Protein AF-0000000084339935 (afdb_homodimer)

Secondary structure (DSSP, 8-state):
--EEEEE-EEEE--GGGGGGGGGGS-HHHHHHHHHHHHHHHTTSEEEEEEE-TT---SEEEEEE-SS-TTEEEEEEEEE-GGGTTSSHHHHHHHHHHHHHHHTT--EEEEEEETT-HHHHHHHHHTT-EEEEEEEEEEEEE-TTS-EEEEEEEEEEEEEE-PPP--/--EEEEE-EEEE--GGGGGGGGGGS-HHHHHHHHHHHHHHHTTSEEEEEEE-TT---SEEEEEE-SS-TTEEEEEEEEE-GGGTTSSHHHHHHHHHHHHHHHTT--EEEEEEETT-HHHHHHHHHTT-EEEEEEEEEEEEE-TTS-EEEEEEEEEEEEEE------

Radius of gyration: 23.61 Å; Cα contacts (8 Å, |Δi|>4): 648; chains: 2; bounding box: 37×69×64 Å

Organism: Pseudonocardia thermophila (NCBI:txid1848)

Solvent-accessible surface area (backbone atoms only — not comparable to full-atom values): 18136 Å² total; per-residue (Å²): 118,64,60,48,62,38,50,45,48,76,44,76,58,52,80,86,48,51,83,68,41,56,74,76,48,52,73,61,50,51,51,50,50,54,55,51,50,55,38,30,77,70,66,44,29,52,42,39,21,34,17,36,77,52,66,36,55,47,27,38,32,32,34,36,50,75,85,38,89,48,34,28,33,46,44,72,74,42,60,31,68,46,54,38,88,56,56,54,66,60,53,50,51,51,53,51,49,51,52,32,43,74,70,70,20,44,28,39,33,36,70,41,51,65,83,42,56,71,61,48,52,53,40,45,75,72,56,34,40,79,77,48,71,48,77,48,73,47,80,40,64,45,95,87,66,50,76,42,81,44,73,44,53,24,34,29,30,34,29,78,57,62,75,78,80,127,119,62,60,46,61,38,50,45,47,75,44,76,58,52,80,85,49,51,82,68,43,58,74,76,48,53,74,62,50,52,51,50,51,54,55,50,49,54,39,30,77,69,66,43,28,52,43,39,21,34,18,34,77,53,65,36,55,48,27,36,32,30,35,35,50,74,84,37,91,48,34,29,32,47,42,73,75,43,61,32,67,47,54,38,86,57,56,54,68,59,53,52,51,50,53,50,48,50,52,32,44,74,70,71,18,44,28,39,33,36,68,41,51,66,85,42,57,68,62,50,51,52,40,45,74,73,57,35,40,78,78,50,71,48,76,48,72,46,79,41,64,45,97,88,67,50,77,43,81,44,73,46,53,26,35,28,30,37,28,78,58,61,73,77,79,128

Foldseek 3Di:
DDDDDWDKDKDADDPVLLVLCCLLAHPQVSVVVVVVVVCVVVVQKGKIFIDTPVRRGQWIWMWGCPPDVQETEIDSTGGRPVCPPVCVSVVVVVVSLVVSVVSVHFKYKYKDFPPCPVVVVSCVVVAKDFDDKDKDKDWHADPVGDIDIDIGIITMIMHTSDPDDD/DDDDDWDKDKDADDPVLLVLCCLLAHPQVSVVVVVVVVCVVVVQKGKIFIDTPVRRGQWIWMWGCPPDVQETEIDSTGGRPVCPPVCVSVVVVVVSLVVSVVSVHFKYKYKDFPPCPVVVVSCVVVAKDFDDKDKDWDWHADPVGDIDIDIGIITMIMHTSDPDDD

Sequence (332 aa):
MPEIPIPFTIRPLTTDDLPSCTWSGTPTHLRYVRAELARADRGEIDYLALCPPSDLPVGLAYIDWTDDEDVGTIAQLTIHPALRGCGLGTFLVRAAEERIRARRRNRAELAVETTNRRARALYDRLGYRAYGETRAAWDTETPDGRVVRHEATMTLMRKSLRLPARMPEIPIPFTIRPLTTDDLPSCTWSGTPTHLRYVRAELARADRGEIDYLALCPPSDLPVGLAYIDWTDDEDVGTIAQLTIHPALRGCGLGTFLVRAAEERIRARRRNRAELAVETTNRRARALYDRLGYRAYGETRAAWDTETPDGRVVRHEATMTLMRKSLRLPAR

Nearest PDB structures (foldseek):
  5c82-assembly1_A-2  TM=8.391E-01  e=9.152E-08  Streptomyces noursei
  7ypu-assembly1_A  TM=7.203E-01  e=3.957E-08  Streptomyces lavendulae subsp. lavendulae
  7ypu-assembly2_C  TM=8.356E-01  e=1.311E-07  Streptomyces lavendulae subsp. lavendulae
  7ypu-assembly2_D  TM=8.356E-01  e=1.666E-07  Streptomyces lavendulae subsp. lavendulae
  7ypv-assembly1_B  TM=7.111E-01  e=2.533E-07  Streptomyces lavendulae subsp. lavendulae

pLDDT: mean 95.4, std 7.39, range [40.78, 98.81]

InterPro domains:
  IPR000182 GNAT domain [PF00583] (51-128)
  IPR000182 GNAT domain [PS51186] (8-162)
  IPR016181 Acyl-CoA N-acyltransferase [SSF55729] (8-136)
  IPR050680 YpeA/RimI acetyltransferase [PTHR43420] (16-140)

Structure (mmCIF, N/CA/C/O backbone):
data_AF-0000000084339935-model_v1
#
loop_
_entity.id
_entity.type
_entity.pdbx_description
1 polymer 'Acetyltransferase (GNAT) family protein'
#
loop_
_atom_site.group_PDB
_atom_site.id
_atom_site.type_symbol
_atom_site.label_atom_id
_atom_site.label_alt_id
_atom_site.label_comp_id
_atom_site.label_asym_id
_atom_site.label_entity_id
_atom_site.label_seq_id
_atom_site.pdbx_PDB_ins_code
_atom_site.Cartn_x
_atom_site.Cartn_y
_atom_site.Cartn_z
_atom_site.occupancy
_atom_site.B_iso_or_equiv
_atom_site.auth_seq_id
_atom_site.auth_comp_id
_atom_site.auth_asym_id
_atom_site.auth_atom_id
_atom_site.pdbx_PDB_model_num
ATOM 1 N N . MET A 1 1 ? -0.3 14.664 -12.906 1 69.94 1 MET A N 1
ATOM 2 C CA . MET A 1 1 ? -0.209 14.234 -11.516 1 69.94 1 MET A CA 1
ATOM 3 C C . MET A 1 1 ? 1.172 13.664 -11.211 1 69.94 1 MET A C 1
ATOM 5 O O . MET A 1 1 ? 1.774 13 -12.062 1 69.94 1 MET A O 1
ATOM 9 N N . PRO A 1 2 ? 1.765 14.102 -10.141 1 84.19 2 PRO A N 1
ATOM 10 C CA . PRO A 1 2 ? 3.125 13.617 -9.891 1 84.19 2 PRO A CA 1
ATOM 11 C C . PRO A 1 2 ? 3.193 12.102 -9.758 1 84.19 2 PRO A C 1
ATOM 13 O O . PRO A 1 2 ? 2.275 11.484 -9.211 1 84.19 2 PRO A O 1
ATOM 16 N N . GLU A 1 3 ? 4.02 11.453 -10.57 1 93.38 3 GLU A N 1
ATOM 17 C CA . GLU A 1 3 ? 4.281 10.016 -10.477 1 93.38 3 GLU A CA 1
ATOM 18 C C . GLU A 1 3 ? 5.516 9.734 -9.625 1 93.38 3 GLU A C 1
ATOM 20 O O . GLU A 1 3 ? 6.516 10.453 -9.727 1 93.38 3 GLU A O 1
ATOM 25 N N . ILE A 1 4 ? 5.352 8.828 -8.758 1 95.31 4 ILE A N 1
ATOM 26 C CA . ILE A 1 4 ? 6.48 8.391 -7.945 1 95.31 4 ILE A CA 1
ATOM 27 C C . ILE A 1 4 ? 6.918 6.992 -8.383 1 95.31 4 ILE A C 1
ATOM 29 O O . ILE A 1 4 ? 6.137 6.043 -8.328 1 95.31 4 ILE A O 1
ATOM 33 N N . PRO A 1 5 ? 8.078 6.91 -8.891 1 96.06 5 PRO A N 1
ATOM 34 C CA . PRO A 1 5 ? 8.586 5.582 -9.242 1 96.06 5 PRO A CA 1
ATOM 35 C C . PRO A 1 5 ? 8.898 4.723 -8.023 1 96.06 5 PRO A C 1
ATOM 37 O O . PRO A 1 5 ? 9.688 5.133 -7.164 1 96.06 5 PRO A O 1
ATOM 40 N N . ILE A 1 6 ? 8.328 3.623 -7.875 1 96.88 6 ILE A N 1
ATOM 41 C CA . ILE A 1 6 ? 8.578 2.705 -6.77 1 96.88 6 ILE A CA 1
ATOM 42 C C . ILE A 1 6 ? 9.25 1.437 -7.297 1 96.88 6 ILE A C 1
ATOM 44 O O . ILE A 1 6 ? 8.727 0.788 -8.211 1 96.88 6 ILE A O 1
ATOM 48 N N . PRO A 1 7 ? 10.391 1.16 -6.844 1 96.62 7 PRO A N 1
ATOM 49 C CA . PRO A 1 7 ? 10.992 -0.116 -7.234 1 96.62 7 PRO A CA 1
ATOM 50 C C . PRO A 1 7 ? 10.328 -1.314 -6.559 1 96.62 7 PRO A C 1
ATOM 52 O O . PRO A 1 7 ? 10.094 -1.291 -5.352 1 96.62 7 PRO A O 1
ATOM 55 N N . PHE A 1 8 ? 9.969 -2.277 -7.285 1 97.38 8 PHE A N 1
ATOM 56 C CA . PHE A 1 8 ? 9.391 -3.51 -6.758 1 97.38 8 PHE A CA 1
ATOM 57 C C . PHE A 1 8 ? 10.297 -4.699 -7.051 1 97.38 8 PHE A C 1
ATOM 59 O O . PHE A 1 8 ? 10.945 -4.746 -8.102 1 97.38 8 PHE A O 1
ATOM 66 N N . THR A 1 9 ? 10.305 -5.574 -6.117 1 97.25 9 THR A N 1
ATOM 67 C CA . THR A 1 9 ? 11.016 -6.836 -6.305 1 97.25 9 THR A CA 1
ATOM 68 C C . THR A 1 9 ? 10.078 -8.023 -6.113 1 97.25 9 THR A C 1
ATOM 70 O O . THR A 1 9 ? 8.992 -7.875 -5.551 1 97.25 9 THR A O 1
ATOM 73 N N . ILE A 1 10 ? 10.414 -9.133 -6.645 1 98 10 ILE A N 1
ATOM 74 C CA . ILE A 1 10 ? 9.711 -10.391 -6.438 1 98 10 ILE A CA 1
ATOM 75 C C . ILE A 1 10 ? 10.625 -11.383 -5.715 1 98 10 ILE A C 1
ATOM 77 O O . ILE A 1 10 ? 11.781 -11.57 -6.113 1 98 10 ILE A O 1
ATOM 81 N N . ARG A 1 11 ? 10.188 -11.93 -4.711 1 98 11 ARG A N 1
ATOM 82 C CA . ARG A 1 11 ? 10.906 -12.953 -3.961 1 98 11 ARG A CA 1
ATOM 83 C C . ARG A 1 11 ? 9.969 -14.062 -3.502 1 98 11 ARG A C 1
ATOM 85 O O . ARG A 1 11 ? 8.75 -13.945 -3.645 1 98 11 ARG A O 1
ATOM 92 N N . PRO A 1 12 ? 10.508 -15.164 -3.008 1 98.56 12 PRO A N 1
ATOM 93 C CA . PRO A 1 12 ? 9.609 -16.188 -2.467 1 98.56 12 PRO A CA 1
ATOM 94 C C . PRO A 1 12 ? 8.812 -15.703 -1.265 1 98.56 12 PRO A C 1
ATOM 96 O O . PRO A 1 12 ? 9.328 -14.961 -0.429 1 98.56 12 PRO A O 1
ATOM 99 N N . LEU A 1 13 ? 7.539 -16.078 -1.256 1 98.75 13 LEU A N 1
ATOM 100 C CA . LEU A 1 13 ? 6.73 -15.852 -0.063 1 98.75 13 LEU A CA 1
ATOM 101 C C . LEU A 1 13 ? 7.09 -16.859 1.029 1 98.75 13 LEU A C 1
ATOM 103 O O . LEU A 1 13 ? 7.293 -18.031 0.751 1 98.75 13 LEU A O 1
ATOM 107 N N . THR A 1 14 ? 7.219 -16.438 2.225 1 97.88 14 THR A N 1
ATOM 108 C CA . THR A 1 14 ? 7.496 -17.328 3.346 1 97.88 14 THR A CA 1
ATOM 109 C C . THR A 1 14 ? 6.395 -17.234 4.398 1 97.88 14 THR A C 1
ATOM 111 O O . THR A 1 14 ? 5.582 -16.312 4.367 1 97.88 14 THR A O 1
ATOM 114 N N . THR A 1 15 ? 6.426 -18.172 5.289 1 97.62 15 THR A N 1
ATOM 115 C CA . THR A 1 15 ? 5.445 -18.172 6.371 1 97.62 15 THR A CA 1
ATOM 116 C C . THR A 1 15 ? 5.59 -16.922 7.238 1 97.62 15 THR A C 1
ATOM 118 O O . THR A 1 15 ? 4.602 -16.406 7.75 1 97.62 15 THR A O 1
ATOM 121 N N . ASP A 1 16 ? 6.762 -16.375 7.305 1 97.62 16 ASP A N 1
ATOM 122 C CA . ASP A 1 16 ? 7.02 -15.203 8.133 1 97.62 16 ASP A CA 1
ATOM 123 C C . ASP A 1 16 ? 6.355 -13.961 7.539 1 97.62 16 ASP A C 1
ATOM 125 O O . ASP A 1 16 ? 6.215 -12.938 8.227 1 97.62 16 ASP A O 1
ATOM 129 N N . ASP A 1 17 ? 5.902 -14.008 6.305 1 98.38 17 ASP A N 1
ATOM 130 C CA . ASP A 1 17 ? 5.266 -12.875 5.637 1 98.38 17 ASP A CA 1
ATOM 131 C C . ASP A 1 17 ? 3.787 -12.781 6.008 1 98.38 17 ASP A C 1
ATOM 133 O O . ASP A 1 17 ? 3.168 -11.727 5.844 1 98.38 17 ASP A O 1
ATOM 137 N N . LEU A 1 18 ? 3.219 -13.844 6.477 1 97.88 18 LEU A N 1
ATOM 138 C CA . LEU A 1 18 ? 1.771 -14.008 6.516 1 97.88 18 LEU A CA 1
ATOM 139 C C . LEU A 1 18 ? 1.131 -12.984 7.445 1 97.88 18 LEU A C 1
ATOM 141 O O . LEU A 1 18 ? 0.062 -12.453 7.148 1 97.88 18 LEU A O 1
ATOM 145 N N . PRO A 1 19 ? 1.81 -12.609 8.57 1 96.12 19 PRO A N 1
ATOM 146 C CA . PRO A 1 19 ? 1.204 -11.586 9.43 1 96.12 19 PRO A CA 1
ATOM 147 C C . PRO A 1 19 ? 0.997 -10.258 8.719 1 96.12 19 PRO A C 1
ATOM 149 O O . PRO A 1 19 ? 0.073 -9.508 9.047 1 96.12 19 PRO A O 1
ATOM 152 N N . SER A 1 20 ? 1.776 -9.953 7.707 1 97.06 20 SER A N 1
ATOM 153 C CA . SER A 1 20 ? 1.682 -8.688 6.992 1 97.06 20 SER A CA 1
ATOM 154 C C . SER A 1 20 ? 0.804 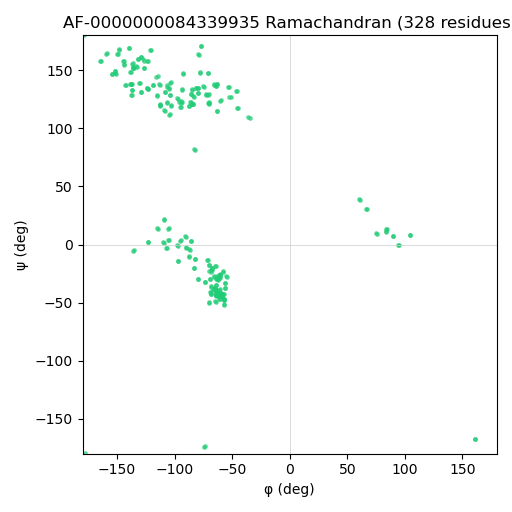-8.812 5.754 1 97.06 20 SER A C 1
ATOM 156 O O . SER A 1 20 ? 0.615 -7.84 5.02 1 97.06 20 SER A O 1
ATOM 158 N N . CYS A 1 21 ? 0.208 -9.977 5.531 1 98 21 CYS A N 1
ATOM 159 C CA . CYS A 1 21 ? -0.546 -10.219 4.309 1 98 21 CYS A CA 1
ATOM 160 C C . CYS A 1 21 ? -2.041 -10.281 4.594 1 98 21 CYS A C 1
ATOM 162 O O . CYS A 1 21 ? -2.803 -10.844 3.805 1 98 21 CYS A O 1
ATOM 164 N N . THR A 1 22 ? -2.428 -9.695 5.711 1 95.5 22 THR A N 1
ATOM 165 C CA . THR A 1 22 ? -3.832 -9.766 6.098 1 95.5 22 THR A CA 1
ATOM 166 C C . THR A 1 22 ? -4.707 -9.031 5.082 1 95.5 22 THR A C 1
ATOM 168 O O . THR A 1 22 ? -5.914 -9.266 5.012 1 95.5 22 THR A O 1
ATOM 171 N N . TRP A 1 23 ? -4.133 -8.172 4.277 1 96.06 23 TRP A N 1
ATOM 172 C CA . TRP A 1 23 ? -4.852 -7.453 3.229 1 96.06 23 TRP A CA 1
ATOM 173 C C . TRP A 1 23 ? -5.316 -8.406 2.133 1 96.06 23 TRP A C 1
ATOM 175 O O . TRP A 1 23 ? -6.203 -8.078 1.346 1 96.06 23 TRP A O 1
ATOM 185 N N . SER A 1 24 ? -4.777 -9.562 1.977 1 96.56 24 SER A N 1
ATOM 186 C CA . SER A 1 24 ? -4.965 -10.453 0.838 1 96.56 24 SER A CA 1
ATOM 187 C C . SER A 1 24 ? -6.25 -11.266 0.976 1 96.56 24 SER A C 1
ATOM 189 O O . SER A 1 24 ? -6.703 -11.891 0.014 1 96.56 24 SER A O 1
ATOM 191 N N . GLY A 1 25 ? -6.844 -11.242 2.191 1 93.38 25 GLY A N 1
ATOM 192 C CA . GLY A 1 25 ? -8.086 -11.969 2.387 1 93.38 25 GLY A CA 1
ATOM 193 C C . GLY A 1 25 ? -8.398 -12.234 3.848 1 93.38 25 GLY A C 1
ATOM 194 O O . GLY A 1 25 ? -7.836 -11.586 4.734 1 93.38 25 GLY A O 1
ATOM 195 N N . THR A 1 26 ? -9.359 -13.109 4.137 1 92.31 26 THR A N 1
ATOM 196 C CA . THR A 1 26 ? -9.805 -13.484 5.477 1 92.31 26 THR A CA 1
ATOM 197 C C . THR A 1 26 ? -8.812 -14.445 6.129 1 92.31 26 THR A C 1
ATOM 199 O O . THR A 1 26 ? -7.887 -14.93 5.473 1 92.31 26 THR A O 1
ATOM 202 N N . PRO A 1 27 ? -9.031 -14.68 7.395 1 91.81 27 PRO A N 1
ATOM 203 C CA . PRO A 1 27 ? -8.211 -15.703 8.047 1 91.81 27 PRO A CA 1
ATOM 204 C C . PRO A 1 27 ? -8.281 -17.062 7.355 1 91.81 27 PRO A C 1
ATOM 206 O O . PRO A 1 27 ? -7.277 -17.766 7.277 1 91.81 27 PRO A O 1
ATOM 209 N N . THR A 1 28 ? -9.406 -17.391 6.793 1 92.69 28 THR A N 1
ATOM 210 C CA . THR A 1 28 ? -9.555 -18.641 6.043 1 92.69 28 THR A CA 1
ATOM 211 C C . THR A 1 28 ? -8.656 -18.625 4.812 1 92.69 28 THR A C 1
ATOM 213 O O . THR A 1 28 ? -7.988 -19.625 4.523 1 92.69 28 THR A O 1
ATOM 216 N N . HIS A 1 29 ? -8.625 -17.531 4.133 1 93.12 29 HIS A N 1
ATOM 217 C CA . HIS A 1 29 ? -7.742 -17.406 2.979 1 93.12 29 HIS A CA 1
ATOM 218 C C . HIS A 1 29 ? -6.281 -17.562 3.375 1 93.12 29 HIS A C 1
ATOM 220 O O . HIS A 1 29 ? -5.535 -18.297 2.715 1 93.12 29 HIS A O 1
ATOM 226 N N . LEU A 1 30 ? -5.895 -16.984 4.449 1 95.19 30 LEU A N 1
ATOM 227 C CA . LEU A 1 30 ? -4.504 -17.047 4.883 1 95.19 30 LEU A CA 1
ATOM 228 C C . LEU A 1 30 ? -4.129 -18.453 5.324 1 95.19 30 LEU A C 1
ATOM 230 O O . LEU A 1 30 ? -2.982 -18.875 5.168 1 95.19 30 LEU A O 1
ATOM 234 N N . ARG A 1 31 ? -5.129 -19.188 5.84 1 94.06 31 ARG A N 1
ATOM 235 C CA . ARG A 1 31 ? -4.891 -20.594 6.133 1 94.06 31 ARG A CA 1
ATOM 236 C C . ARG A 1 31 ? -4.602 -21.391 4.859 1 94.06 31 ARG A C 1
ATOM 238 O O . ARG A 1 31 ? -3.738 -22.266 4.848 1 94.06 31 ARG A O 1
ATOM 245 N N . TYR A 1 32 ? -5.312 -21.047 3.848 1 94.06 32 TYR A N 1
ATOM 246 C CA . TYR A 1 32 ? -5.07 -21.672 2.553 1 94.06 32 TYR A CA 1
ATOM 247 C C . TYR A 1 32 ? -3.676 -21.328 2.035 1 94.06 32 TYR A C 1
ATOM 249 O O . TYR A 1 32 ? -2.945 -22.219 1.574 1 94.06 32 TYR A O 1
ATOM 257 N N . VAL A 1 33 ? -3.311 -20.078 2.172 1 97.19 33 VAL A N 1
ATOM 258 C CA . VAL A 1 33 ? -1.986 -19.641 1.746 1 97.19 33 VAL A CA 1
ATOM 259 C C . VAL A 1 33 ? -0.913 -20.406 2.508 1 97.19 33 VAL A C 1
ATOM 261 O O . VAL A 1 33 ? 0.047 -20.906 1.909 1 97.19 33 VAL A O 1
ATOM 264 N N . ARG A 1 34 ? -1.114 -20.594 3.77 1 96.88 34 ARG A N 1
ATOM 265 C CA . ARG A 1 34 ? -0.165 -21.344 4.594 1 96.88 34 ARG A CA 1
ATOM 266 C C . ARG A 1 34 ? -0.039 -22.781 4.117 1 96.88 34 ARG A C 1
ATOM 268 O O . ARG A 1 34 ? 1.064 -23.328 4.062 1 96.88 34 ARG A O 1
ATOM 275 N N . ALA A 1 35 ? -1.135 -23.359 3.797 1 95.88 35 ALA A N 1
ATOM 276 C CA . ALA A 1 35 ? -1.124 -24.734 3.287 1 95.88 35 ALA A CA 1
ATOM 277 C C . ALA A 1 35 ? -0.355 -24.828 1.973 1 95.88 35 ALA A C 1
ATOM 279 O O . ALA A 1 35 ? 0.408 -25.766 1.756 1 95.88 35 ALA A O 1
ATOM 280 N N . GLU A 1 36 ? -0.615 -23.844 1.122 1 96.88 36 GLU A N 1
ATOM 281 C CA . GLU A 1 36 ? 0.079 -23.828 -0.161 1 96.88 36 GLU A CA 1
ATOM 282 C C . GLU A 1 36 ? 1.582 -23.641 0.027 1 96.88 36 GLU A C 1
ATOM 284 O O . GLU A 1 36 ? 2.379 -24.172 -0.753 1 96.88 36 GLU A O 1
ATOM 289 N N . LEU A 1 37 ? 2.016 -22.953 1.074 1 98.12 37 LEU A N 1
ATOM 290 C CA . LEU A 1 37 ? 3.436 -22.75 1.334 1 98.12 37 LEU A CA 1
ATOM 291 C C . LEU A 1 37 ? 4.125 -24.078 1.651 1 98.12 37 LEU A C 1
ATOM 293 O O . LEU A 1 37 ? 5.312 -24.234 1.366 1 98.12 37 LEU A O 1
ATOM 297 N N . ALA A 1 38 ? 3.389 -25.047 2.201 1 97.56 38 ALA A N 1
ATOM 298 C CA . ALA A 1 38 ? 3.932 -26.391 2.381 1 97.56 38 ALA A CA 1
ATOM 299 C C . ALA A 1 38 ? 4.23 -27.047 1.034 1 97.56 38 ALA A C 1
ATOM 301 O O . ALA A 1 38 ? 5.223 -27.766 0.894 1 97.56 38 ALA A O 1
ATOM 302 N N . ARG A 1 39 ? 3.375 -26.812 0.079 1 97.56 39 ARG A N 1
ATOM 303 C CA . ARG A 1 39 ? 3.613 -27.297 -1.276 1 97.56 39 ARG A CA 1
ATOM 304 C C . ARG A 1 39 ? 4.836 -26.625 -1.892 1 97.56 39 ARG A C 1
ATOM 306 O O . ARG A 1 39 ? 5.586 -27.266 -2.639 1 97.56 39 ARG A O 1
ATOM 313 N N . ALA A 1 40 ? 5.016 -25.359 -1.603 1 97.94 40 ALA A N 1
ATOM 314 C CA . ALA A 1 40 ? 6.199 -24.641 -2.068 1 97.94 40 ALA A CA 1
ATOM 315 C C . ALA A 1 40 ? 7.473 -25.266 -1.517 1 97.94 40 ALA A C 1
ATOM 317 O O . ALA A 1 40 ? 8.453 -25.438 -2.244 1 97.94 40 ALA A O 1
ATOM 318 N N . ASP A 1 41 ? 7.438 -25.641 -0.261 1 96.69 41 ASP A N 1
ATOM 319 C CA . ASP A 1 41 ? 8.578 -26.266 0.4 1 96.69 41 ASP A CA 1
ATOM 320 C C . ASP A 1 41 ? 8.961 -27.578 -0.288 1 96.69 41 ASP A C 1
ATOM 322 O O . ASP A 1 41 ? 10.133 -27.953 -0.31 1 96.69 41 ASP A O 1
ATOM 326 N N . ARG A 1 42 ? 7.949 -28.188 -0.884 1 97.12 42 ARG A N 1
ATOM 327 C CA . ARG A 1 42 ? 8.172 -29.453 -1.551 1 97.12 42 ARG A CA 1
ATOM 328 C C . ARG A 1 42 ? 8.547 -29.266 -3.014 1 97.12 42 ARG A C 1
ATOM 330 O O . ARG A 1 42 ? 8.703 -30.234 -3.762 1 97.12 42 ARG A O 1
ATOM 337 N N . GLY A 1 43 ? 8.578 -28.062 -3.486 1 96.44 43 GLY A N 1
ATOM 338 C CA . GLY A 1 43 ? 8.969 -27.766 -4.855 1 96.44 43 GLY A CA 1
ATOM 339 C C . GLY A 1 43 ? 7.84 -27.922 -5.852 1 96.44 43 GLY A C 1
ATOM 340 O O . GLY A 1 43 ? 8.062 -27.891 -7.062 1 96.44 43 GLY A O 1
ATOM 341 N N . GLU A 1 44 ? 6.621 -28.078 -5.309 1 97.94 44 GLU A N 1
ATOM 342 C CA . GLU A 1 44 ? 5.453 -28.281 -6.16 1 97.94 44 GLU A CA 1
ATOM 343 C C . GLU A 1 44 ? 4.953 -26.969 -6.754 1 97.94 44 GLU A C 1
ATOM 345 O O . GLU A 1 44 ? 4.363 -26.969 -7.836 1 97.94 44 GLU A O 1
ATOM 350 N N . ILE A 1 45 ? 5.195 -25.906 -5.992 1 98.44 45 ILE A N 1
ATOM 351 C CA . ILE A 1 45 ? 4.797 -24.594 -6.457 1 98.44 45 ILE A CA 1
ATOM 352 C C . ILE A 1 45 ? 5.914 -23.578 -6.184 1 98.44 45 ILE A C 1
ATOM 354 O O . ILE A 1 45 ? 6.812 -23.859 -5.383 1 98.44 45 ILE A O 1
ATOM 358 N N . ASP A 1 46 ? 5.949 -22.516 -6.938 1 98.44 46 ASP A N 1
ATOM 359 C CA . ASP A 1 46 ? 6.664 -21.281 -6.59 1 98.44 46 ASP A CA 1
ATOM 360 C C . ASP A 1 46 ? 5.699 -20.188 -6.129 1 98.44 46 ASP A C 1
ATOM 362 O O . ASP A 1 46 ? 4.875 -19.719 -6.91 1 98.44 46 ASP A O 1
ATOM 366 N N . TYR A 1 47 ? 5.773 -19.828 -4.852 1 98.75 47 TYR A N 1
ATOM 367 C CA . TYR A 1 47 ? 4.926 -18.766 -4.344 1 98.75 47 TYR A CA 1
ATOM 368 C C . TYR A 1 47 ? 5.668 -17.438 -4.348 1 98.75 47 TYR A C 1
ATOM 370 O O . TYR A 1 47 ? 6.719 -17.297 -3.719 1 98.75 47 TYR A O 1
ATOM 378 N N . LEU A 1 48 ? 5.125 -16.438 -5.035 1 98.75 48 LEU A N 1
ATOM 379 C CA . LEU A 1 48 ? 5.781 -15.156 -5.301 1 98.75 48 LEU A CA 1
ATOM 380 C C . LEU A 1 48 ? 5.207 -14.055 -4.418 1 98.75 48 LEU A C 1
ATOM 382 O O . LEU A 1 48 ? 3.99 -13.977 -4.23 1 98.75 48 LEU A O 1
ATOM 386 N N . ALA A 1 49 ? 6.062 -13.281 -3.844 1 98.81 49 ALA A N 1
ATOM 387 C CA . ALA A 1 49 ? 5.73 -12.047 -3.129 1 98.81 49 ALA A CA 1
ATOM 388 C C . ALA A 1 49 ? 6.266 -10.828 -3.865 1 98.81 49 ALA A C 1
ATOM 390 O O . ALA A 1 49 ? 7.461 -10.75 -4.164 1 98.81 49 ALA A O 1
ATOM 391 N N . LEU A 1 50 ? 5.371 -9.961 -4.223 1 98.69 50 LEU A N 1
ATOM 392 C CA . LEU A 1 50 ? 5.73 -8.672 -4.789 1 98.69 50 LEU A CA 1
ATOM 393 C C . LEU A 1 50 ? 5.941 -7.633 -3.691 1 98.69 50 LEU A C 1
ATOM 395 O O . LEU A 1 50 ? 5.023 -7.34 -2.922 1 98.69 50 LEU A O 1
ATOM 399 N N . CYS A 1 51 ? 7.172 -7.078 -3.602 1 98.5 51 CYS A N 1
ATOM 400 C CA . CYS A 1 51 ? 7.512 -6.254 -2.447 1 98.5 51 CYS A CA 1
ATOM 401 C C . CYS A 1 51 ? 8.094 -4.914 -2.885 1 98.5 51 CYS A C 1
ATOM 403 O O . CYS A 1 51 ? 8.977 -4.871 -3.738 1 98.5 51 CYS A O 1
ATOM 405 N N . PRO A 1 52 ? 7.551 -3.793 -2.283 1 98.06 52 PRO A N 1
ATOM 406 C CA . PRO A 1 52 ? 8.281 -2.521 -2.369 1 98.06 52 PRO A CA 1
ATOM 407 C C . PRO A 1 52 ? 9.508 -2.484 -1.466 1 98.06 52 PRO A C 1
ATOM 409 O O . PRO A 1 52 ? 9.891 -3.508 -0.894 1 98.06 52 PRO A O 1
ATOM 412 N N . PRO A 1 53 ? 10.172 -1.358 -1.356 1 97.38 53 PRO A N 1
ATOM 413 C CA . PRO A 1 53 ? 11.438 -1.28 -0.621 1 97.38 53 PRO A CA 1
ATOM 414 C C . PRO A 1 53 ? 11.297 -1.715 0.837 1 97.38 53 PRO A C 1
ATOM 416 O O . PRO A 1 53 ? 12.273 -2.154 1.449 1 97.38 53 PRO A O 1
ATOM 419 N N . SER A 1 54 ? 10.133 -1.681 1.434 1 97.5 54 SER A N 1
ATOM 420 C CA . SER A 1 54 ? 9.898 -2.088 2.814 1 97.5 54 SER A CA 1
ATOM 421 C C . SER A 1 54 ? 10.07 -3.594 2.984 1 97.5 54 SER A C 1
ATOM 423 O O . SER A 1 54 ? 10.172 -4.09 4.109 1 97.5 54 SER A O 1
ATOM 425 N N . ASP A 1 55 ? 9.953 -4.312 1.889 1 98.19 55 ASP A N 1
ATOM 426 C CA . ASP A 1 55 ? 10.047 -5.77 1.814 1 98.19 55 ASP A CA 1
ATOM 427 C C . ASP A 1 55 ? 8.781 -6.43 2.355 1 98.19 55 ASP A C 1
ATOM 429 O O . ASP A 1 55 ? 8.781 -7.621 2.666 1 98.19 55 ASP A O 1
ATOM 433 N N . LEU A 1 56 ? 7.73 -5.66 2.617 1 98.5 56 LEU A N 1
ATOM 434 C CA . LEU A 1 56 ? 6.418 -6.203 2.951 1 98.5 56 LEU A CA 1
ATOM 435 C C . LEU A 1 56 ? 5.613 -6.5 1.689 1 98.5 56 LEU A C 1
ATOM 437 O O . LEU A 1 56 ? 5.445 -5.625 0.835 1 98.5 56 LEU A O 1
ATOM 441 N N . PRO A 1 57 ? 5.098 -7.695 1.624 1 98.75 57 PRO A N 1
ATOM 442 C CA . PRO A 1 57 ? 4.395 -8.055 0.392 1 98.75 57 PRO A CA 1
ATOM 443 C C . PRO A 1 57 ? 3.148 -7.207 0.15 1 98.75 57 PRO A C 1
ATOM 445 O O . PRO A 1 57 ? 2.381 -6.953 1.08 1 98.75 57 PRO A O 1
ATOM 448 N N . VAL A 1 58 ? 2.996 -6.77 -1.153 1 98.75 58 VAL A N 1
ATOM 449 C CA . VAL A 1 58 ? 1.792 -6.051 -1.552 1 98.75 58 VAL A CA 1
ATOM 450 C C . VAL A 1 58 ? 1.113 -6.777 -2.709 1 98.75 58 VAL A C 1
ATOM 452 O O . VAL A 1 58 ? 0.101 -6.312 -3.236 1 98.75 58 VAL A O 1
ATOM 455 N N . GLY A 1 59 ? 1.592 -7.84 -3.129 1 98.75 59 GLY A N 1
ATOM 456 C CA . GLY A 1 59 ? 1.045 -8.742 -4.129 1 98.75 59 GLY A CA 1
ATOM 457 C C . GLY A 1 59 ? 1.524 -10.172 -3.971 1 98.75 59 GLY A C 1
ATOM 458 O O . GLY A 1 59 ? 2.652 -10.406 -3.531 1 98.75 59 GLY A O 1
ATOM 459 N N . LEU A 1 60 ? 0.658 -11.07 -4.312 1 98.75 60 LEU A N 1
ATOM 460 C CA . LEU A 1 60 ? 0.972 -12.492 -4.199 1 98.75 60 LEU A CA 1
ATOM 461 C C . LEU A 1 60 ? 0.467 -13.258 -5.418 1 98.75 60 LEU A C 1
ATOM 463 O O . LEU A 1 60 ? -0.562 -12.898 -5.996 1 98.75 60 LEU A O 1
ATOM 467 N N . ALA A 1 61 ? 1.113 -14.281 -5.793 1 98.62 61 ALA A N 1
ATOM 468 C CA . ALA A 1 61 ? 0.676 -15.305 -6.742 1 98.62 61 ALA A CA 1
ATOM 469 C C . ALA A 1 61 ? 1.544 -16.547 -6.645 1 98.62 61 ALA A C 1
ATOM 471 O O . ALA A 1 61 ? 2.652 -16.5 -6.102 1 98.62 61 ALA A O 1
ATOM 472 N N . TYR A 1 62 ? 1.021 -17.609 -7.07 1 98.62 62 TYR A N 1
ATOM 473 C CA . TYR A 1 62 ? 1.939 -18.734 -7.156 1 98.62 62 TYR A CA 1
ATOM 474 C C . TYR A 1 62 ? 1.828 -19.422 -8.508 1 98.62 62 TYR A C 1
ATOM 476 O O . TYR A 1 62 ? 0.887 -19.172 -9.266 1 98.62 62 TYR A O 1
ATOM 484 N N . ILE A 1 63 ? 2.803 -20.141 -8.883 1 98.75 63 ILE A N 1
ATOM 485 C CA . ILE A 1 63 ? 2.865 -21 -10.055 1 98.75 63 ILE A CA 1
ATOM 486 C C . ILE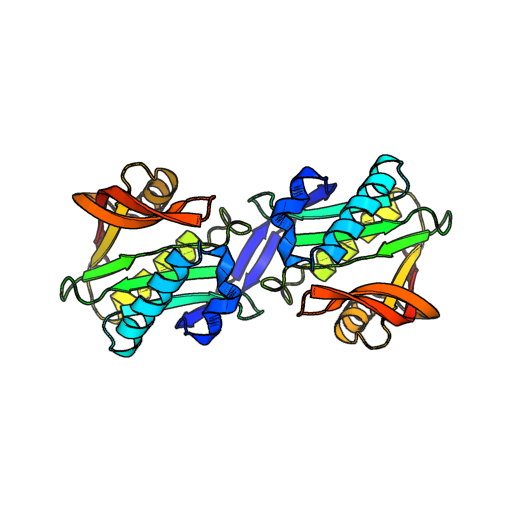 A 1 63 ? 2.791 -22.469 -9.625 1 98.75 63 ILE A C 1
ATOM 488 O O . ILE A 1 63 ? 3.59 -22.922 -8.805 1 98.75 63 ILE A O 1
ATOM 492 N N . ASP A 1 64 ? 1.857 -23.203 -10.109 1 98.62 64 ASP A N 1
ATOM 493 C CA . ASP A 1 64 ? 1.723 -24.625 -9.859 1 98.62 64 ASP A CA 1
ATOM 494 C C . ASP A 1 64 ? 2.389 -25.438 -10.969 1 98.62 64 ASP A C 1
ATOM 496 O O . ASP A 1 64 ? 2.062 -25.281 -12.141 1 98.62 64 ASP A O 1
ATOM 500 N N . TRP A 1 65 ? 3.297 -26.281 -10.625 1 97.94 65 TRP A N 1
ATOM 501 C CA . TRP A 1 65 ? 4.09 -27.047 -11.578 1 97.94 65 TRP A CA 1
ATOM 502 C C . TRP A 1 65 ? 3.516 -28.438 -11.766 1 97.94 65 TRP A C 1
ATOM 504 O O . TRP A 1 65 ? 4 -29.203 -12.602 1 97.94 65 TRP A O 1
ATOM 514 N N . THR A 1 66 ? 2.49 -28.797 -11.125 1 96.5 66 THR A N 1
ATOM 515 C CA . THR A 1 66 ? 2.127 -30.203 -10.977 1 96.5 66 THR A CA 1
ATOM 516 C C . THR A 1 66 ? 1.086 -30.609 -12.016 1 96.5 66 THR A C 1
ATOM 518 O O . THR A 1 66 ? 0.824 -31.797 -12.211 1 96.5 66 THR A O 1
ATOM 521 N N . ASP A 1 67 ? 0.478 -29.703 -12.664 1 89.94 67 ASP A N 1
ATOM 522 C CA . ASP A 1 67 ? -0.612 -30.016 -13.586 1 89.94 67 ASP A CA 1
ATOM 523 C C . ASP A 1 67 ? -0.091 -30.719 -14.836 1 89.94 67 ASP A C 1
ATOM 525 O O . ASP A 1 67 ? -0.653 -31.734 -15.258 1 89.94 67 ASP A O 1
ATOM 529 N N . ASP A 1 68 ? 0.892 -30.188 -15.461 1 89.75 68 ASP A N 1
ATOM 530 C CA . ASP A 1 68 ? 1.471 -30.688 -16.719 1 89.75 68 ASP A CA 1
ATOM 531 C C . ASP A 1 68 ? 2.949 -30.312 -16.812 1 89.75 68 ASP A C 1
ATOM 533 O O . ASP A 1 68 ? 3.361 -29.25 -16.375 1 89.75 68 ASP A O 1
ATOM 537 N N . GLU A 1 69 ? 3.707 -31.156 -17.484 1 91.62 69 GLU A N 1
ATOM 538 C CA . GLU A 1 69 ? 5.152 -30.969 -17.578 1 91.62 69 GLU A CA 1
ATOM 539 C C . GLU A 1 69 ? 5.492 -29.75 -18.422 1 91.62 69 GLU A C 1
ATOM 541 O O . GLU A 1 69 ? 6.555 -29.141 -18.266 1 91.62 69 GLU A O 1
ATOM 546 N N . ASP A 1 70 ? 4.633 -29.375 -19.25 1 95.19 70 ASP A N 1
ATOM 547 C CA . ASP A 1 70 ? 4.941 -28.281 -20.156 1 95.19 70 ASP A CA 1
ATOM 548 C C . ASP A 1 70 ? 4.219 -27 -19.734 1 95.19 70 ASP A C 1
ATOM 550 O O . ASP A 1 70 ? 4.281 -26 -20.438 1 95.19 70 ASP A O 1
ATOM 554 N N . VAL A 1 71 ? 3.543 -27.109 -18.609 1 97.31 71 VAL A N 1
ATOM 555 C CA . VAL A 1 71 ? 2.654 -26.016 -18.25 1 97.31 71 VAL A CA 1
ATOM 556 C C . VAL A 1 71 ? 3.033 -25.484 -16.859 1 97.31 71 VAL A C 1
ATOM 558 O O . VAL A 1 71 ? 3.379 -26.266 -15.969 1 97.31 71 VAL A O 1
ATOM 561 N N . GLY A 1 72 ? 3.107 -24.219 -16.688 1 98.5 72 GLY A N 1
ATOM 562 C CA . GLY A 1 72 ? 3 -23.562 -15.398 1 98.5 72 GLY A CA 1
ATOM 563 C C . GLY A 1 72 ? 1.648 -22.906 -15.164 1 98.5 72 GLY A C 1
ATOM 564 O O . GLY A 1 72 ? 1.22 -22.062 -15.945 1 98.5 72 GLY A O 1
ATOM 565 N N . THR A 1 73 ? 0.94 -23.359 -14.125 1 98.75 73 THR A N 1
ATOM 566 C CA . THR A 1 73 ? -0.375 -22.797 -13.836 1 98.75 73 T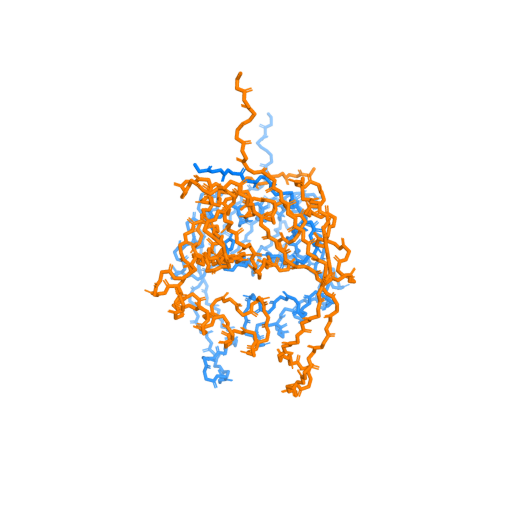HR A CA 1
ATOM 567 C C . THR A 1 73 ? -0.27 -21.672 -12.797 1 98.75 73 THR A C 1
ATOM 569 O O . THR A 1 73 ? 0.19 -21.906 -11.68 1 98.75 73 THR A O 1
ATOM 572 N N . ILE A 1 74 ? -0.653 -20.453 -13.18 1 98.69 74 ILE A N 1
ATOM 573 C CA . ILE A 1 74 ? -0.634 -19.297 -12.289 1 98.69 74 ILE A CA 1
ATOM 574 C C . ILE A 1 74 ? -1.926 -19.25 -11.477 1 98.69 74 ILE A C 1
ATOM 576 O O . ILE A 1 74 ? -3.018 -19.438 -12.023 1 98.69 74 ILE A O 1
ATOM 580 N N . ALA A 1 75 ? -1.815 -19.047 -10.172 1 97.62 75 ALA A N 1
ATOM 581 C CA . ALA A 1 75 ? -2.996 -19.031 -9.305 1 97.62 75 ALA A CA 1
ATOM 582 C C . ALA A 1 75 ? -2.85 -18 -8.195 1 97.62 75 ALA A C 1
ATOM 584 O O . ALA A 1 75 ? -1.746 -17.516 -7.93 1 97.62 75 ALA A O 1
ATOM 585 N N . GLN A 1 76 ? -4.004 -17.562 -7.625 1 96.62 76 GLN A N 1
ATOM 586 C CA . GLN A 1 76 ? -4.129 -16.719 -6.434 1 96.62 76 GLN A CA 1
ATOM 587 C C . GLN A 1 76 ? -3.449 -15.375 -6.637 1 96.62 76 GLN A C 1
ATOM 589 O O . GLN A 1 76 ? -2.734 -14.891 -5.754 1 96.62 76 GLN A O 1
ATOM 594 N N . LEU A 1 77 ? -3.588 -14.867 -7.793 1 97.38 77 LEU A N 1
ATOM 595 C CA . LEU A 1 77 ? -3.104 -13.508 -8.023 1 97.38 77 LEU A CA 1
ATOM 596 C C . LEU A 1 77 ? -3.869 -12.508 -7.164 1 97.38 77 LEU A C 1
ATOM 598 O O . LEU A 1 77 ? -5.086 -12.367 -7.309 1 97.38 77 LEU A O 1
ATOM 602 N N . THR A 1 78 ? -3.221 -11.883 -6.266 1 97.5 78 THR A N 1
ATOM 603 C CA . THR A 1 78 ? -3.826 -10.898 -5.375 1 97.5 78 THR A CA 1
ATOM 604 C C . THR A 1 78 ? -2.922 -9.68 -5.219 1 97.5 78 THR A C 1
ATOM 606 O O . THR A 1 78 ? -1.705 -9.82 -5.082 1 97.5 78 THR A O 1
ATOM 609 N N . ILE A 1 79 ? -3.473 -8.531 -5.332 1 98.31 79 ILE A N 1
ATOM 610 C CA . ILE A 1 79 ? -2.773 -7.262 -5.145 1 98.31 79 ILE A CA 1
ATOM 611 C C . ILE A 1 79 ? -3.408 -6.488 -3.99 1 98.31 79 ILE A C 1
ATOM 613 O O . ILE A 1 79 ? -4.633 -6.484 -3.836 1 98.31 79 ILE A O 1
ATOM 617 N N . HIS A 1 80 ? -2.605 -5.906 -3.164 1 98.62 80 HIS A N 1
ATOM 618 C CA . HIS A 1 80 ? -3.115 -5.039 -2.107 1 98.62 80 HIS A CA 1
ATOM 619 C C . HIS A 1 80 ? -4.164 -4.07 -2.646 1 98.62 80 HIS A C 1
ATOM 621 O O . HIS A 1 80 ? -3.928 -3.387 -3.643 1 98.62 80 HIS A O 1
ATOM 627 N N . PRO A 1 81 ? -5.297 -3.949 -1.964 1 97.56 81 PRO A N 1
ATOM 628 C CA . PRO A 1 81 ? -6.391 -3.141 -2.502 1 97.56 81 PRO A CA 1
ATOM 629 C C . PRO A 1 81 ? -5.969 -1.705 -2.811 1 97.56 81 PRO A C 1
ATOM 631 O O . PRO A 1 81 ? -6.344 -1.157 -3.85 1 97.56 81 PRO A O 1
ATOM 634 N N . ALA A 1 82 ? -5.156 -1.147 -2.033 1 97.94 82 ALA A N 1
ATOM 635 C CA . ALA A 1 82 ? -4.758 0.247 -2.209 1 97.94 82 ALA A CA 1
ATOM 636 C C . ALA A 1 82 ? -3.873 0.412 -3.441 1 97.94 82 ALA A C 1
ATOM 638 O O . ALA A 1 82 ? -3.691 1.526 -3.939 1 97.94 82 ALA A O 1
ATOM 639 N N . LEU A 1 83 ? -3.334 -0.641 -3.906 1 98.12 83 LEU A N 1
ATOM 640 C CA . LEU A 1 83 ? -2.365 -0.53 -4.992 1 98.12 83 LEU A CA 1
ATOM 641 C C . LEU A 1 83 ? -2.893 -1.194 -6.258 1 98.12 83 LEU A C 1
ATOM 643 O O . LEU A 1 83 ? -2.121 -1.499 -7.172 1 98.12 83 LEU A O 1
ATOM 647 N N . ARG A 1 84 ? -4.184 -1.482 -6.27 1 97.12 84 ARG A N 1
ATOM 648 C CA . ARG A 1 84 ? -4.809 -1.956 -7.504 1 97.12 84 ARG A CA 1
ATOM 649 C C . ARG A 1 84 ? -4.918 -0.832 -8.523 1 97.12 84 ARG A C 1
ATOM 651 O O . ARG A 1 84 ? -4.922 0.347 -8.164 1 97.12 84 ARG A O 1
ATOM 658 N N . GLY A 1 85 ? -4.816 -1.212 -9.758 1 95 85 GLY A N 1
ATOM 659 C CA . GLY A 1 85 ? -4.906 -0.237 -10.836 1 95 85 GLY A CA 1
ATOM 660 C C . GLY A 1 85 ? -3.584 0.451 -11.125 1 95 85 GLY A C 1
ATOM 661 O O . GLY A 1 85 ? -3.545 1.452 -11.844 1 95 85 GLY A O 1
ATOM 662 N N . CYS A 1 86 ? -2.502 -0.094 -10.594 1 95.75 86 CYS A N 1
ATOM 663 C CA . CYS A 1 86 ? -1.183 0.512 -10.734 1 95.75 86 CYS A CA 1
ATOM 664 C C . CYS A 1 86 ? -0.298 -0.317 -11.656 1 95.75 86 CYS A C 1
ATOM 666 O O . CYS A 1 86 ? 0.883 -0.013 -11.828 1 95.75 86 CYS A O 1
ATOM 668 N N . GLY A 1 87 ? -0.849 -1.389 -12.203 1 95.81 87 GLY A N 1
ATOM 669 C CA . GLY A 1 87 ? -0.067 -2.23 -13.094 1 95.81 87 GLY A CA 1
ATOM 670 C C . GLY A 1 87 ? 0.675 -3.34 -12.367 1 95.81 87 GLY A C 1
ATOM 671 O O . GLY A 1 87 ? 1.417 -4.105 -12.992 1 95.81 87 GLY A O 1
ATOM 672 N N . LEU A 1 88 ? 0.447 -3.52 -11.133 1 97.44 88 LEU A N 1
ATOM 673 C CA . LEU A 1 88 ? 1.196 -4.492 -10.344 1 97.44 88 LEU A CA 1
ATOM 674 C C . LEU A 1 88 ? 0.771 -5.914 -10.688 1 97.44 88 LEU A C 1
ATOM 676 O O . LEU A 1 88 ? 1.585 -6.84 -10.641 1 97.44 88 LEU A O 1
ATOM 680 N N . GLY A 1 89 ? -0.512 -6.031 -11.031 1 97.69 89 GLY A N 1
ATOM 681 C CA . GLY A 1 89 ? -0.959 -7.332 -11.5 1 97.69 89 GLY A CA 1
ATOM 682 C C . GLY A 1 89 ? -0.243 -7.801 -12.75 1 97.69 89 GLY A C 1
ATOM 683 O O . GLY A 1 89 ? 0.196 -8.953 -12.828 1 97.69 89 GLY A O 1
ATOM 684 N N . THR A 1 90 ? -0.156 -6.918 -13.68 1 97.56 90 THR A N 1
ATOM 685 C CA . THR A 1 90 ? 0.574 -7.195 -14.914 1 97.56 90 THR A CA 1
ATOM 686 C C . THR A 1 90 ? 2.021 -7.57 -14.609 1 97.56 90 THR A C 1
ATOM 688 O O . THR A 1 90 ? 2.533 -8.562 -15.133 1 97.56 90 THR A O 1
ATOM 691 N N . PHE A 1 91 ? 2.635 -6.812 -13.781 1 97.56 91 PHE A N 1
ATOM 692 C CA . PHE A 1 91 ? 4.023 -7.035 -13.406 1 97.56 91 PHE A CA 1
ATOM 693 C C . PHE A 1 91 ? 4.207 -8.422 -12.797 1 97.56 91 PHE A C 1
ATOM 695 O O . PHE A 1 91 ? 5.133 -9.148 -13.156 1 97.56 91 PHE A O 1
ATOM 702 N N . LEU A 1 92 ? 3.326 -8.797 -11.914 1 98 92 LEU A N 1
ATOM 703 C CA . LEU A 1 92 ? 3.41 -10.062 -11.195 1 98 92 LEU A CA 1
ATOM 704 C C . LEU A 1 92 ? 3.186 -11.234 -12.141 1 98 92 LEU A C 1
ATOM 706 O O . LEU A 1 92 ? 3.9 -12.234 -12.07 1 98 92 LEU A O 1
ATOM 710 N N . VAL A 1 93 ? 2.197 -11.141 -13.055 1 98.5 93 VAL A N 1
ATOM 711 C CA . VAL A 1 93 ? 1.935 -12.203 -14.023 1 98.5 93 VAL A CA 1
ATOM 712 C C . VAL A 1 93 ? 3.133 -12.359 -14.953 1 98.5 93 VAL A C 1
ATOM 714 O O . VAL A 1 93 ? 3.564 -13.477 -15.242 1 98.5 93 VAL A O 1
ATOM 717 N N . ARG A 1 94 ? 3.719 -11.266 -15.391 1 97.75 94 ARG A N 1
ATOM 718 C CA . ARG A 1 94 ? 4.883 -11.328 -16.266 1 97.75 94 ARG A CA 1
ATOM 719 C C . ARG A 1 94 ? 6.07 -11.969 -15.555 1 97.75 94 ARG A C 1
ATOM 721 O O . ARG A 1 94 ? 6.836 -12.719 -16.172 1 97.75 94 ARG A O 1
ATOM 728 N N . ALA A 1 95 ? 6.211 -11.641 -14.32 1 97.69 95 ALA A N 1
ATOM 729 C CA . ALA A 1 95 ? 7.266 -12.281 -13.539 1 97.69 95 ALA A CA 1
ATOM 730 C C . ALA A 1 95 ? 7.051 -13.789 -13.453 1 97.69 95 ALA A C 1
ATOM 732 O O . ALA A 1 95 ? 8 -14.562 -13.547 1 97.69 95 ALA A O 1
ATOM 733 N N . ALA A 1 96 ? 5.77 -14.195 -13.219 1 98.5 96 ALA A N 1
ATOM 734 C CA . ALA A 1 96 ? 5.434 -15.617 -13.211 1 98.5 96 ALA A CA 1
ATOM 735 C C . ALA A 1 96 ? 5.754 -16.266 -14.555 1 98.5 96 ALA A C 1
ATOM 737 O O . ALA A 1 96 ? 6.324 -17.359 -14.602 1 98.5 96 ALA A O 1
ATOM 738 N N . GLU A 1 97 ? 5.391 -15.578 -15.633 1 98.31 97 GLU A N 1
ATOM 739 C CA . GLU A 1 97 ? 5.676 -16.078 -16.969 1 98.31 97 GLU A CA 1
ATOM 740 C C . GLU A 1 97 ? 7.176 -16.281 -17.188 1 98.31 97 GLU A C 1
ATOM 742 O O . GLU A 1 97 ? 7.598 -17.266 -17.781 1 98.31 97 GLU A O 1
ATOM 747 N N . GLU A 1 98 ? 7.957 -15.352 -16.734 1 97.19 98 GLU A N 1
ATOM 748 C CA . GLU A 1 98 ? 9.406 -15.453 -16.875 1 97.19 98 GLU A CA 1
ATOM 749 C C . GLU A 1 98 ? 9.938 -16.688 -16.141 1 97.19 98 GLU A C 1
ATOM 751 O O . GLU A 1 98 ? 10.844 -17.359 -16.625 1 97.19 98 GLU A O 1
ATOM 756 N N . ARG A 1 99 ? 9.398 -16.969 -15.023 1 97.75 99 ARG A N 1
ATOM 757 C CA . ARG A 1 99 ? 9.805 -18.156 -14.273 1 97.75 99 ARG A CA 1
ATOM 758 C C . ARG A 1 99 ? 9.383 -19.438 -14.984 1 97.75 99 ARG A C 1
ATOM 760 O O . ARG A 1 99 ? 10.117 -20.422 -14.977 1 97.75 99 ARG A O 1
ATOM 767 N N . ILE A 1 100 ? 8.211 -19.406 -15.516 1 98.06 100 ILE A N 1
ATOM 768 C CA . ILE A 1 100 ? 7.73 -20.547 -16.281 1 98.06 100 ILE A CA 1
ATOM 769 C C . ILE A 1 100 ? 8.664 -20.812 -17.453 1 98.06 100 ILE A C 1
ATOM 771 O O . ILE A 1 100 ? 9.086 -21.953 -17.688 1 98.06 100 ILE A O 1
ATOM 775 N N . ARG A 1 101 ? 9.047 -19.734 -18.172 1 96.88 101 ARG A N 1
ATOM 776 C CA . ARG A 1 101 ? 9.984 -19.844 -19.281 1 96.88 101 ARG A CA 1
ATOM 777 C C . ARG A 1 101 ? 11.336 -20.375 -18.812 1 96.88 101 ARG A C 1
ATOM 779 O O . ARG A 1 101 ? 11.961 -21.188 -19.484 1 96.88 101 ARG A O 1
ATOM 786 N N . ALA A 1 102 ? 11.758 -19.891 -17.719 1 96 102 ALA A N 1
ATOM 787 C CA . ALA A 1 102 ? 13.062 -20.266 -17.172 1 96 102 ALA A CA 1
ATOM 788 C C . ALA A 1 102 ? 13.125 -21.766 -16.891 1 96 102 ALA A C 1
ATOM 790 O O . ALA A 1 102 ? 14.203 -22.375 -16.938 1 96 102 ALA A O 1
ATOM 791 N N . ARG A 1 103 ? 11.969 -22.375 -16.625 1 95.44 103 ARG A N 1
ATOM 792 C CA . ARG A 1 103 ? 11.906 -23.812 -16.406 1 95.44 103 ARG A CA 1
ATOM 793 C C . ARG A 1 103 ? 11.641 -24.562 -17.703 1 95.44 103 ARG A C 1
ATOM 795 O O . ARG A 1 103 ? 11.289 -25.734 -17.688 1 95.44 103 ARG A O 1
ATOM 802 N N . ARG A 1 104 ? 11.664 -23.812 -18.797 1 94.31 104 ARG A N 1
ATOM 803 C CA . ARG A 1 104 ? 11.539 -24.344 -20.141 1 94.31 104 ARG A CA 1
ATOM 804 C C . ARG A 1 104 ? 10.141 -24.922 -20.375 1 94.31 104 ARG A C 1
ATOM 806 O O . ARG A 1 104 ? 9.984 -25.922 -21.078 1 94.31 104 ARG A O 1
ATOM 813 N N . ARG A 1 105 ? 9.258 -24.344 -19.719 1 95.56 105 ARG A N 1
ATOM 814 C CA . ARG A 1 105 ? 7.871 -24.672 -20.016 1 95.56 105 ARG A CA 1
ATOM 815 C C . ARG A 1 105 ? 7.289 -23.719 -21.047 1 95.56 105 ARG A C 1
ATOM 817 O O . ARG A 1 105 ? 7.609 -22.531 -21.062 1 95.56 105 ARG A O 1
ATOM 824 N N . ASN A 1 106 ? 6.367 -24.234 -21.875 1 94.56 106 ASN A N 1
ATOM 825 C CA . ASN A 1 106 ? 6.004 -23.5 -23.078 1 94.56 106 ASN A CA 1
ATOM 826 C C . ASN A 1 106 ? 4.617 -22.875 -22.969 1 94.56 106 ASN A C 1
ATOM 828 O O . ASN A 1 106 ? 4.156 -22.203 -23.891 1 94.56 106 ASN A O 1
ATOM 832 N N . ARG A 1 107 ? 3.982 -23.156 -21.844 1 97.56 107 ARG A N 1
ATOM 833 C CA . ARG A 1 107 ? 2.613 -22.672 -21.719 1 97.56 107 ARG A CA 1
ATOM 834 C C . ARG A 1 107 ? 2.328 -22.203 -20.281 1 97.56 107 ARG A C 1
ATOM 836 O O . ARG A 1 107 ? 2.73 -22.875 -19.328 1 97.56 107 ARG A O 1
ATOM 843 N N . ALA A 1 108 ? 1.679 -21.125 -20.188 1 98.62 108 ALA A N 1
ATOM 844 C CA . ALA A 1 108 ? 1.082 -20.688 -18.922 1 98.62 108 ALA A CA 1
ATOM 845 C C . ALA A 1 108 ? -0.434 -20.859 -18.938 1 98.62 108 ALA A C 1
ATOM 847 O O . ALA A 1 108 ? -1.081 -20.578 -19.953 1 98.62 108 ALA A O 1
ATOM 848 N N . GLU A 1 109 ? -0.982 -21.328 -17.922 1 98.69 109 GLU A N 1
ATOM 849 C CA . GLU A 1 109 ? -2.428 -21.5 -17.781 1 98.69 109 GLU A CA 1
ATOM 850 C C . GLU A 1 109 ? -2.932 -20.891 -16.469 1 98.69 109 GLU A C 1
ATOM 852 O O . GLU A 1 109 ? -2.143 -20.609 -15.57 1 98.69 109 GLU A O 1
ATOM 857 N N . LEU A 1 110 ? -4.172 -20.641 -16.391 1 98.62 110 LEU A N 1
ATOM 858 C CA . LEU A 1 110 ? -4.832 -20.188 -15.18 1 98.62 110 LEU A CA 1
ATOM 859 C C . LEU A 1 110 ? -6.332 -20.453 -15.242 1 98.62 110 LEU A C 1
ATOM 861 O O . LEU A 1 110 ? -6.863 -20.812 -16.297 1 98.62 110 LEU A O 1
ATOM 865 N N . ALA A 1 111 ? -6.93 -20.391 -14.148 1 98.25 111 ALA A N 1
ATOM 866 C CA . ALA A 1 111 ? -8.383 -20.438 -14.008 1 98.25 111 ALA A CA 1
ATOM 867 C C . ALA A 1 111 ? -8.914 -19.203 -13.281 1 98.25 111 ALA A C 1
ATOM 869 O O . ALA A 1 111 ? -8.328 -18.766 -12.289 1 98.25 111 ALA A O 1
ATOM 870 N N . VAL A 1 112 ? -9.938 -18.641 -13.812 1 98.31 112 VAL A N 1
ATOM 871 C CA . VAL A 1 112 ? -10.516 -17.422 -13.242 1 98.31 112 VAL A CA 1
ATOM 872 C C . VAL A 1 112 ? -12.039 -17.531 -13.234 1 98.31 112 VAL A C 1
ATOM 874 O O . VAL A 1 112 ? -12.633 -18.047 -14.18 1 98.31 112 VAL A O 1
ATOM 877 N N . GLU A 1 113 ? -12.633 -17.078 -12.117 1 97.69 113 GLU A N 1
ATOM 878 C CA . GLU A 1 113 ? -14.094 -17.109 -12.078 1 97.69 113 GLU A CA 1
ATOM 879 C C . GLU A 1 113 ? -14.703 -16.406 -13.289 1 97.69 113 GLU A C 1
ATOM 881 O O . GLU A 1 113 ? -14.297 -15.297 -13.633 1 97.69 113 GLU A O 1
ATOM 886 N N . THR A 1 114 ? -15.664 -17.031 -13.836 1 97.19 114 THR A N 1
ATOM 887 C CA . THR A 1 114 ? -16.281 -16.5 -15.039 1 97.19 114 THR A CA 1
ATOM 888 C C . THR A 1 114 ? -16.891 -15.117 -14.773 1 97.19 114 THR A C 1
ATOM 890 O O . THR A 1 114 ? -16.922 -14.266 -15.664 1 97.19 114 THR A O 1
ATOM 893 N N . THR A 1 115 ? -17.234 -14.852 -13.531 1 96.56 115 THR A N 1
ATOM 894 C CA . THR A 1 115 ? -17.891 -13.602 -13.156 1 96.56 115 THR A CA 1
ATOM 895 C C . THR A 1 115 ? -16.859 -12.523 -12.844 1 96.56 115 THR A C 1
ATOM 897 O O . THR A 1 115 ? -17.203 -11.352 -12.664 1 96.56 115 THR A O 1
ATOM 900 N N . ASN A 1 116 ? -15.617 -12.898 -12.734 1 96.5 116 ASN A N 1
ATOM 901 C CA . ASN A 1 116 ? -14.562 -11.945 -12.43 1 96.5 116 ASN A CA 1
ATOM 902 C C . ASN A 1 116 ? -14.086 -11.211 -13.68 1 96.5 116 ASN A C 1
ATOM 904 O O . ASN A 1 116 ? -13 -11.5 -14.203 1 96.5 116 ASN A O 1
ATOM 908 N N . ARG A 1 117 ? -14.766 -10.25 -14.055 1 95.12 117 ARG A N 1
ATOM 909 C CA . ARG A 1 117 ? -14.539 -9.547 -15.312 1 95.12 117 ARG A CA 1
ATOM 910 C C . ARG A 1 117 ? -13.219 -8.781 -15.281 1 95.12 117 ARG A C 1
ATOM 912 O O . ARG A 1 117 ? -12.523 -8.703 -16.297 1 95.12 117 ARG A O 1
ATOM 919 N N . ARG A 1 118 ? -12.898 -8.25 -14.164 1 93.81 118 ARG A N 1
ATOM 920 C CA . ARG A 1 118 ? -11.672 -7.465 -14.031 1 93.81 118 ARG A CA 1
ATOM 921 C C . ARG A 1 118 ? -10.438 -8.336 -14.266 1 93.81 118 ARG A C 1
ATOM 923 O O . ARG A 1 118 ? -9.547 -7.965 -15.023 1 93.81 118 ARG A O 1
ATOM 930 N N . ALA A 1 119 ? -10.43 -9.438 -13.594 1 96.38 119 ALA A N 1
ATOM 931 C CA . ALA A 1 119 ? -9.297 -10.352 -13.758 1 96.38 119 ALA A CA 1
ATOM 932 C C . ALA A 1 119 ? -9.227 -10.883 -15.188 1 96.38 119 ALA A C 1
ATOM 934 O O . ALA A 1 119 ? -8.148 -10.953 -15.781 1 96.38 119 ALA A O 1
ATOM 935 N N . ARG A 1 120 ? -10.336 -11.25 -15.727 1 96.69 120 ARG A N 1
ATOM 936 C CA . ARG A 1 120 ? -10.367 -11.758 -17.094 1 96.69 120 ARG A CA 1
ATOM 937 C C . ARG A 1 120 ? -9.836 -10.727 -18.078 1 96.69 120 ARG A C 1
ATOM 939 O O . ARG A 1 120 ? -9.086 -11.062 -19 1 96.69 120 ARG A O 1
ATOM 946 N N . ALA A 1 121 ? -10.25 -9.516 -17.922 1 96.81 121 ALA A N 1
ATOM 947 C CA . ALA A 1 121 ? -9.766 -8.438 -18.781 1 96.81 121 ALA A CA 1
ATOM 948 C C . ALA A 1 121 ? -8.242 -8.312 -18.719 1 96.81 121 ALA A C 1
ATOM 950 O O . ALA A 1 121 ? -7.578 -8.102 -19.734 1 96.81 121 ALA A O 1
ATOM 951 N N . LEU A 1 122 ? -7.676 -8.406 -17.562 1 97.38 122 LEU A N 1
ATOM 952 C CA . LEU A 1 122 ? -6.23 -8.398 -17.375 1 97.38 122 LEU A CA 1
ATOM 953 C C . LEU A 1 122 ? -5.566 -9.508 -18.172 1 97.38 122 LEU A C 1
ATOM 955 O O . LEU A 1 122 ? -4.621 -9.25 -18.922 1 97.38 122 LEU A O 1
ATOM 959 N N . TYR A 1 123 ? -6.086 -10.711 -17.984 1 98.56 123 TYR A N 1
ATOM 960 C CA . TYR A 1 123 ? -5.469 -11.859 -18.625 1 98.56 123 TYR A CA 1
ATOM 961 C C . TYR A 1 123 ? -5.617 -11.773 -20.141 1 98.56 123 TYR A C 1
ATOM 963 O O . TYR A 1 123 ? -4.695 -12.117 -20.891 1 98.56 123 TYR A O 1
ATOM 971 N N . ASP A 1 124 ? -6.812 -11.281 -20.578 1 98.06 124 ASP A N 1
ATOM 972 C CA . ASP A 1 124 ? -7.008 -11.047 -22 1 98.06 124 ASP A CA 1
ATOM 973 C C . ASP A 1 124 ? -5.957 -10.086 -22.547 1 98.06 124 ASP A C 1
ATOM 975 O O . ASP A 1 124 ? -5.328 -10.367 -23.578 1 98.06 124 ASP A O 1
ATOM 979 N N . ARG A 1 125 ? -5.734 -9.023 -21.906 1 97.88 125 ARG A N 1
ATOM 980 C CA . ARG A 1 125 ? -4.77 -8.016 -22.312 1 97.88 125 ARG A CA 1
ATOM 981 C C . ARG A 1 125 ? -3.355 -8.578 -22.344 1 97.88 125 ARG A C 1
ATOM 983 O O . ARG A 1 125 ? -2.533 -8.18 -23.172 1 97.88 125 ARG A O 1
ATOM 990 N N . LEU A 1 126 ? -3.084 -9.539 -21.5 1 98.12 126 LEU A N 1
ATOM 991 C CA . LEU A 1 126 ? -1.752 -10.125 -21.391 1 98.12 126 LEU A CA 1
ATOM 992 C C . LEU A 1 126 ? -1.563 -11.25 -22.391 1 98.12 126 LEU A C 1
ATOM 994 O O . LEU A 1 126 ? -0.499 -11.867 -22.438 1 98.12 126 LEU A O 1
ATOM 998 N N . GLY A 1 127 ? -2.631 -11.57 -23.109 1 98.25 127 GLY A N 1
ATOM 999 C CA . GLY A 1 127 ? -2.486 -12.516 -24.219 1 98.25 127 GLY A CA 1
ATOM 1000 C C . GLY A 1 127 ? -3.025 -13.898 -23.891 1 98.25 127 GLY A C 1
ATOM 1001 O O . GLY A 1 127 ? -2.828 -14.836 -24.656 1 98.25 127 GLY A O 1
ATOM 1002 N N . TYR A 1 128 ? -3.701 -14.039 -22.75 1 98.75 128 TYR A N 1
ATOM 1003 C CA . TYR A 1 128 ? -4.352 -15.312 -22.438 1 98.75 128 TYR A CA 1
ATOM 1004 C C . TYR A 1 128 ? -5.652 -15.461 -23.203 1 98.75 128 TYR A C 1
ATOM 1006 O O . TYR A 1 128 ? -6.344 -14.477 -23.469 1 98.75 128 TYR A O 1
ATOM 1014 N N . ARG A 1 129 ? -5.945 -16.719 -23.516 1 98.44 129 ARG A N 1
ATOM 1015 C CA . ARG A 1 129 ? -7.176 -17.016 -24.25 1 98.44 129 ARG A CA 1
ATOM 1016 C C . ARG A 1 129 ? -7.953 -18.125 -23.562 1 98.44 129 ARG A C 1
ATOM 1018 O O . ARG A 1 129 ? -7.367 -19.109 -23.109 1 98.44 129 ARG A O 1
ATOM 1025 N N . ALA A 1 130 ? -9.25 -17.922 -23.531 1 98.19 130 ALA A N 1
ATOM 1026 C CA . ALA A 1 130 ? -10.117 -18.953 -22.953 1 98.19 130 ALA A CA 1
ATOM 1027 C C . ALA A 1 130 ? -10.094 -20.219 -23.797 1 98.19 130 ALA A C 1
ATOM 1029 O O . ALA A 1 130 ? -10.117 -20.156 -25.031 1 98.19 130 ALA A O 1
ATOM 1030 N N . TYR A 1 131 ? -10.023 -21.344 -23.125 1 97.88 131 TYR A N 1
ATOM 1031 C CA . TYR A 1 131 ? -10.008 -22.578 -23.875 1 97.88 131 TYR A CA 1
ATOM 1032 C C . TYR A 1 131 ? -10.945 -23.609 -23.266 1 97.88 131 TYR A C 1
ATOM 1034 O O . TYR A 1 131 ? -11.062 -24.734 -23.75 1 97.88 131 TYR A O 1
ATOM 1042 N N . GLY A 1 132 ? -11.539 -23.312 -22.141 1 97.75 132 GLY A N 1
ATOM 1043 C CA . GLY A 1 132 ? -12.461 -24.234 -21.484 1 97.75 132 GLY A CA 1
ATOM 1044 C C . GLY A 1 132 ? -13.062 -23.672 -20.203 1 97.75 132 GLY A C 1
ATOM 1045 O O . GLY A 1 132 ? -12.906 -22.469 -19.922 1 97.75 132 GLY A O 1
ATOM 1046 N N . GLU A 1 133 ? -13.891 -24.469 -19.594 1 98 133 GLU A N 1
ATOM 1047 C CA . GLU A 1 133 ? -14.508 -24.141 -18.297 1 98 133 GLU A CA 1
ATOM 1048 C C . GLU A 1 133 ? -14.477 -25.344 -17.359 1 98 133 GLU A C 1
ATOM 1050 O O . GLU A 1 133 ? -14.406 -26.484 -17.797 1 98 133 GLU A O 1
ATOM 1055 N N . THR A 1 134 ? -14.453 -25.047 -16.172 1 97.56 134 THR A N 1
ATOM 1056 C CA . THR A 1 134 ? -14.562 -26.078 -15.141 1 97.56 134 THR A CA 1
ATOM 1057 C C . THR A 1 134 ? -15.266 -25.531 -13.898 1 97.56 134 THR A C 1
ATOM 1059 O O . THR A 1 134 ? -15.586 -24.344 -13.836 1 97.56 134 THR A O 1
ATOM 1062 N N . ARG A 1 135 ? -15.648 -26.422 -13.031 1 97.62 135 ARG A N 1
ATOM 1063 C CA . ARG A 1 135 ? -16.234 -26.031 -11.75 1 97.62 135 ARG A CA 1
ATOM 1064 C C . ARG A 1 135 ? -15.219 -26.188 -10.625 1 97.62 135 ARG A C 1
ATOM 1066 O O . ARG A 1 135 ? -14.383 -27.094 -10.648 1 97.62 135 ARG A O 1
ATOM 1073 N N . ALA A 1 136 ? -15.227 -25.281 -9.773 1 96.31 136 ALA A N 1
ATOM 1074 C CA . ALA A 1 136 ? -14.383 -25.344 -8.586 1 96.31 136 ALA A CA 1
ATOM 1075 C C . ALA A 1 136 ? -15.164 -24.938 -7.336 1 96.31 136 ALA A C 1
ATOM 1077 O O . ALA A 1 136 ? -16.203 -24.266 -7.438 1 96.31 136 ALA A O 1
ATOM 1078 N N . ALA A 1 137 ? -14.711 -25.5 -6.234 1 95.38 137 ALA A N 1
ATOM 1079 C CA . ALA A 1 137 ? -15.289 -25.156 -4.941 1 95.38 137 ALA A CA 1
ATOM 1080 C C . ALA A 1 137 ? -14.211 -25 -3.875 1 95.38 137 ALA A C 1
ATOM 1082 O O . ALA A 1 137 ? -13.25 -25.766 -3.846 1 95.38 137 ALA A O 1
ATOM 1083 N N . TRP A 1 138 ? -14.375 -23.984 -3.057 1 93.44 138 TRP A N 1
ATOM 1084 C CA . TRP A 1 138 ? -13.445 -23.781 -1.95 1 93.44 138 TRP A CA 1
ATOM 1085 C C . TRP A 1 138 ? -14.148 -23.109 -0.768 1 93.44 138 TRP A C 1
ATOM 1087 O O . TRP A 1 138 ? -15.258 -22.609 -0.907 1 93.44 138 TRP A O 1
ATOM 1097 N N . ASP A 1 139 ? -13.523 -23.172 0.346 1 92.81 139 ASP A N 1
ATOM 1098 C CA . ASP A 1 139 ? -14.078 -22.547 1.543 1 92.81 139 ASP A CA 1
ATOM 1099 C C . ASP A 1 139 ? -13.805 -21.031 1.551 1 92.81 139 ASP A C 1
ATOM 1101 O O . ASP A 1 139 ? -12.711 -20.594 1.188 1 92.81 139 ASP A O 1
ATOM 1105 N N . THR A 1 140 ? -14.844 -20.266 1.89 1 91.12 140 THR A N 1
ATOM 1106 C CA . THR A 1 140 ? -14.711 -18.828 2.041 1 91.12 140 THR A CA 1
ATOM 1107 C C . THR A 1 140 ? -15.375 -18.359 3.332 1 91.12 140 THR A C 1
ATOM 1109 O O . THR A 1 140 ? -16.234 -19.047 3.883 1 91.12 140 THR A O 1
ATOM 1112 N N . GLU A 1 141 ? -14.883 -17.281 3.824 1 93.12 141 GLU A N 1
ATOM 1113 C CA . GLU A 1 141 ? -15.414 -16.719 5.062 1 93.12 141 GLU A CA 1
ATOM 1114 C C . GLU A 1 141 ? -16.297 -15.516 4.785 1 93.12 141 GLU A C 1
ATOM 1116 O O . GLU A 1 141 ? -15.891 -14.594 4.074 1 93.12 141 GLU A O 1
ATOM 1121 N N . THR A 1 142 ? -17.484 -15.57 5.359 1 90.62 142 THR A N 1
ATOM 1122 C CA . THR A 1 142 ? -18.422 -14.461 5.219 1 90.62 142 THR A CA 1
ATOM 1123 C C . THR A 1 142 ? -18.062 -13.328 6.172 1 90.62 142 THR A C 1
ATOM 1125 O O . THR A 1 142 ? -17.234 -13.5 7.066 1 90.62 142 THR A O 1
ATOM 1128 N N . PRO A 1 143 ? -18.609 -12.141 5.934 1 86.69 143 PRO A N 1
ATOM 1129 C CA . PRO A 1 143 ? -18.281 -11.008 6.797 1 86.69 143 PRO A CA 1
ATOM 1130 C C . PRO A 1 143 ? -18.562 -11.281 8.273 1 86.69 143 PRO A C 1
ATOM 1132 O O . PRO A 1 143 ? -17.906 -10.711 9.148 1 86.69 143 PRO A O 1
ATOM 1135 N N . ASP A 1 144 ? -19.5 -12.148 8.523 1 89.44 144 ASP A N 1
ATOM 1136 C CA . ASP A 1 144 ? -19.859 -12.453 9.898 1 89.44 144 ASP A CA 1
ATOM 1137 C C . ASP A 1 144 ? -18.953 -13.547 10.477 1 89.44 144 ASP A C 1
ATOM 1139 O O . ASP A 1 144 ? -19.172 -14.008 11.594 1 89.44 144 ASP A O 1
ATOM 1143 N N . GLY A 1 145 ? -18.031 -13.953 9.719 1 88.62 145 GLY A N 1
ATOM 1144 C CA . GLY A 1 145 ? -17.016 -14.859 10.227 1 88.62 145 GLY A CA 1
ATOM 1145 C C . GLY A 1 145 ? -17.328 -16.312 9.977 1 88.62 145 GLY A C 1
ATOM 1146 O O . GLY A 1 145 ? -16.547 -17.203 10.359 1 88.62 145 GLY A O 1
ATOM 1147 N N . ARG A 1 146 ? -18.516 -16.641 9.32 1 92.19 146 ARG A N 1
ATOM 1148 C CA . ARG A 1 146 ? -18.891 -18.031 9.031 1 92.19 146 ARG A CA 1
ATOM 1149 C C . ARG A 1 146 ? -18.188 -18.547 7.785 1 92.19 146 ARG A C 1
ATOM 1151 O O . ARG A 1 146 ? -18.047 -17.812 6.797 1 92.19 146 ARG A O 1
ATOM 1158 N N . VAL A 1 147 ? -17.656 -19.75 7.875 1 93.88 147 VAL A N 1
ATOM 1159 C CA . VAL A 1 147 ? -17.016 -20.375 6.73 1 93.88 147 VAL A CA 1
ATOM 1160 C C . VAL A 1 147 ? -18.062 -21.109 5.891 1 93.88 147 VAL A C 1
ATOM 1162 O O . VAL A 1 147 ? -18.812 -21.953 6.402 1 93.88 147 VAL A O 1
ATOM 1165 N N . VAL A 1 148 ? -18.172 -20.766 4.656 1 94.56 148 VAL A N 1
ATOM 1166 C CA . VAL A 1 148 ? -19.125 -21.375 3.746 1 94.56 148 VAL A CA 1
ATOM 1167 C C . VAL A 1 148 ? -18.406 -21.875 2.498 1 94.56 148 VAL A C 1
ATOM 1169 O O . VAL A 1 148 ? -17.312 -21.406 2.174 1 94.56 148 VAL A O 1
ATOM 1172 N N . ARG A 1 149 ? -19.031 -22.781 1.854 1 94.94 149 ARG A N 1
ATOM 1173 C CA . ARG A 1 149 ? -18.484 -23.297 0.603 1 94.94 149 ARG A CA 1
ATOM 1174 C C . ARG A 1 149 ? -18.875 -22.422 -0.575 1 94.94 149 ARG A C 1
ATOM 1176 O O . ARG A 1 149 ? -20.062 -22.109 -0.768 1 94.94 149 ARG A O 1
ATOM 1183 N N . HIS A 1 150 ? -17.891 -21.938 -1.216 1 94.56 150 HIS A N 1
ATOM 1184 C CA . HIS A 1 150 ? -18.109 -21.156 -2.428 1 94.56 150 HIS A CA 1
ATOM 1185 C C . HIS A 1 150 ? -17.938 -22.016 -3.676 1 94.56 150 HIS A C 1
ATOM 1187 O O . HIS A 1 150 ? -16.922 -22.703 -3.832 1 94.56 150 HIS A O 1
ATOM 1193 N N . GLU A 1 151 ? -18.891 -22.047 -4.488 1 96.5 151 GLU A N 1
ATOM 1194 C CA . GLU A 1 151 ? -18.844 -22.75 -5.762 1 96.5 151 GLU A CA 1
ATOM 1195 C C . GLU A 1 151 ? -18.875 -21.781 -6.938 1 96.5 151 GLU A C 1
ATOM 1197 O O . GLU A 1 151 ? -19.625 -20.797 -6.922 1 96.5 151 GLU A O 1
ATOM 1202 N N . ALA A 1 152 ? -18.047 -22.078 -7.898 1 96.94 152 ALA A N 1
ATOM 1203 C CA . ALA A 1 152 ? -17.984 -21.141 -9.008 1 96.94 152 ALA A CA 1
ATOM 1204 C C . ALA A 1 152 ? -17.609 -21.844 -10.312 1 96.94 152 ALA A C 1
ATOM 1206 O O . ALA A 1 152 ? -16.953 -22.891 -10.289 1 96.94 152 ALA A O 1
ATOM 1207 N N . THR A 1 153 ? -18.141 -21.344 -11.383 1 98.25 153 THR A N 1
ATOM 1208 C CA . THR A 1 153 ? -17.656 -21.734 -12.703 1 98.25 153 THR A CA 1
ATOM 1209 C C . THR A 1 153 ? -16.375 -20.969 -13.047 1 98.25 153 THR A C 1
ATOM 1211 O O . THR A 1 153 ? -16.312 -19.75 -12.938 1 98.25 153 THR A O 1
ATOM 1214 N N . MET A 1 154 ? -15.422 -21.781 -13.469 1 98.31 154 MET A N 1
ATOM 1215 C CA . MET A 1 154 ? -14.117 -21.203 -13.773 1 98.31 154 MET A CA 1
ATOM 1216 C C . MET A 1 154 ? -13.867 -21.188 -15.281 1 98.31 154 MET A C 1
ATOM 1218 O O . MET A 1 154 ? -14.102 -22.203 -15.961 1 98.31 154 MET A O 1
ATOM 1222 N N . THR A 1 155 ? -13.461 -20.078 -15.773 1 98.56 155 THR A N 1
ATOM 1223 C CA . THR A 1 155 ? -12.922 -20.016 -17.125 1 98.56 155 THR A CA 1
ATOM 1224 C C . THR A 1 155 ? -11.445 -20.391 -17.141 1 98.56 155 THR A C 1
ATOM 1226 O O . THR A 1 155 ? -10.648 -19.812 -16.406 1 98.56 155 THR A O 1
ATOM 1229 N N . LEU A 1 156 ? -11.109 -21.438 -17.906 1 98.5 156 LEU A N 1
ATOM 1230 C CA . LEU A 1 156 ? -9.719 -21.828 -18.094 1 98.5 156 LEU A CA 1
ATOM 1231 C C . LEU A 1 156 ? -9.07 -21.016 -19.203 1 98.5 156 LEU A C 1
ATOM 1233 O O . LEU A 1 156 ? -9.617 -20.906 -20.297 1 98.5 156 LEU A O 1
ATOM 1237 N N . MET A 1 157 ? -7.93 -20.406 -18.906 1 98.81 157 MET A N 1
ATOM 1238 C CA . MET A 1 157 ? -7.238 -19.594 -19.891 1 98.81 157 MET A CA 1
ATOM 1239 C C . MET A 1 157 ? -5.785 -20.031 -20.047 1 98.81 157 MET A C 1
ATOM 1241 O O . MET A 1 157 ? -5.199 -20.578 -19.109 1 98.81 157 MET A O 1
ATOM 1245 N N . ARG A 1 158 ? -5.234 -19.812 -21.25 1 98.31 158 ARG A N 1
ATOM 1246 C CA . ARG A 1 158 ? -3.854 -20.219 -21.5 1 98.31 158 ARG A CA 1
ATOM 1247 C C . ARG A 1 158 ? -3.143 -19.234 -22.406 1 98.31 158 ARG A C 1
ATOM 1249 O O . ARG A 1 158 ? -3.789 -18.469 -23.141 1 98.31 158 ARG A O 1
ATOM 1256 N N . LYS A 1 159 ? -1.937 -19.141 -22.359 1 98.44 159 LYS A N 1
ATOM 1257 C CA . LYS A 1 159 ? -1.038 -18.344 -23.188 1 98.44 159 LYS A CA 1
ATOM 1258 C C . LYS A 1 159 ? 0.204 -19.141 -23.578 1 98.44 159 LYS A C 1
ATOM 1260 O O . LYS A 1 159 ? 0.843 -19.766 -22.719 1 98.44 159 LYS A O 1
ATOM 1265 N N . SER A 1 160 ? 0.532 -19.188 -24.859 1 97.88 160 SER A N 1
ATOM 1266 C CA . SER A 1 160 ? 1.788 -19.781 -25.312 1 97.88 160 SER A CA 1
ATOM 1267 C C . SER A 1 160 ? 2.977 -18.906 -24.938 1 97.88 160 SER A C 1
ATOM 1269 O O . SER A 1 160 ? 2.938 -17.688 -25.109 1 97.88 160 SER A O 1
ATOM 1271 N N . LEU A 1 161 ? 3.965 -19.453 -24.328 1 96.81 161 LEU A N 1
ATOM 1272 C CA . LEU A 1 161 ? 5.168 -18.734 -23.938 1 96.81 161 LEU A CA 1
ATOM 1273 C C . LEU A 1 161 ? 6.336 -19.078 -24.859 1 96.81 161 LEU A C 1
ATOM 1275 O O . LEU A 1 161 ? 7.492 -18.797 -24.547 1 96.81 161 LEU A O 1
ATOM 1279 N N . ARG A 1 162 ? 6.055 -19.672 -25.938 1 86.44 162 ARG A N 1
ATOM 1280 C CA . ARG A 1 162 ? 7.078 -20.047 -26.906 1 86.44 162 ARG A CA 1
ATOM 1281 C C . ARG A 1 162 ? 7.633 -18.812 -27.609 1 86.44 162 ARG A C 1
ATOM 1283 O O . ARG A 1 162 ? 6.898 -17.859 -27.875 1 86.44 162 ARG A O 1
ATOM 1290 N N . LEU A 1 163 ? 9.055 -18.531 -27.531 1 70.44 163 LEU A N 1
ATOM 1291 C CA . LEU A 1 163 ? 9.68 -17.469 -28.297 1 70.44 163 LEU A CA 1
ATOM 1292 C C . LEU A 1 163 ? 9.328 -17.594 -29.781 1 70.44 163 LEU A C 1
ATOM 1294 O O . LEU A 1 163 ? 9.203 -18.719 -30.297 1 70.44 163 LEU A O 1
ATOM 1298 N N . PRO A 1 164 ? 8.789 -16.375 -30.328 1 56.69 164 PRO A N 1
ATOM 1299 C CA . PRO A 1 164 ? 8.523 -16.484 -31.766 1 56.69 164 PRO A CA 1
ATOM 1300 C C . PRO A 1 164 ? 9.68 -17.125 -32.531 1 56.69 164 PRO A C 1
ATOM 1302 O O . PRO A 1 164 ? 10.844 -16.969 -32.156 1 56.69 164 PRO A O 1
ATOM 1305 N N . ALA A 1 165 ? 9.516 -18.281 -33.188 1 50.06 165 ALA A N 1
ATOM 1306 C CA . ALA A 1 165 ? 10.539 -18.812 -34.094 1 50.06 165 ALA A CA 1
ATOM 1307 C C . ALA A 1 165 ? 11.258 -17.688 -34.812 1 50.06 165 ALA A C 1
ATOM 1309 O O . ALA A 1 165 ? 10.617 -16.766 -35.312 1 50.06 165 ALA A O 1
ATOM 1310 N N . ARG A 1 166 ? 12.609 -17.438 -34.438 1 40.84 166 ARG A N 1
ATOM 1311 C CA . ARG A 1 166 ? 13.344 -16.609 -35.406 1 40.84 166 ARG A CA 1
ATOM 1312 C C . ARG A 1 166 ? 13.156 -17.109 -36.844 1 40.84 166 ARG A C 1
ATOM 1314 O O . ARG A 1 166 ? 13.008 -18.312 -37.062 1 40.84 166 ARG A O 1
ATOM 1321 N N . MET B 1 1 ? 16.406 -2.855 -10.914 1 70.06 1 MET B N 1
ATOM 1322 C CA . MET B 1 1 ? 15.109 -3.373 -10.484 1 70.06 1 MET B CA 1
ATOM 1323 C C . MET B 1 1 ? 13.969 -2.609 -11.156 1 70.06 1 MET B C 1
ATOM 1325 O O . MET B 1 1 ? 14.07 -1.399 -11.367 1 70.06 1 MET B O 1
ATOM 1329 N N . PRO B 1 2 ? 13.016 -3.316 -11.703 1 84.31 2 PRO B N 1
ATOM 1330 C CA . PRO B 1 2 ? 11.977 -2.584 -12.422 1 84.31 2 PRO B CA 1
ATOM 1331 C C . PRO B 1 2 ? 11.219 -1.605 -11.531 1 84.31 2 PRO B C 1
ATOM 1333 O O . PRO B 1 2 ? 10.984 -1.89 -10.359 1 84.31 2 PRO B O 1
ATOM 1336 N N . GLU B 1 3 ? 11.203 -0.337 -11.922 1 93.44 3 GLU B N 1
ATOM 1337 C CA . GLU B 1 3 ? 10.422 0.69 -11.242 1 93.44 3 GLU B CA 1
ATOM 1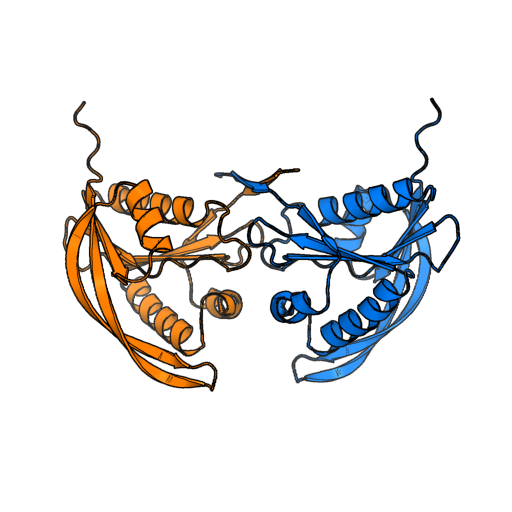338 C C . GLU B 1 3 ? 9.047 0.866 -11.891 1 93.44 3 GLU B C 1
ATOM 1340 O O . GLU B 1 3 ? 8.93 0.827 -13.117 1 93.44 3 GLU B O 1
ATOM 1345 N N . ILE B 1 4 ? 8.094 0.908 -11.062 1 95.38 4 ILE B N 1
ATOM 1346 C CA . ILE B 1 4 ? 6.742 1.166 -11.539 1 95.38 4 ILE B CA 1
ATOM 1347 C C . ILE B 1 4 ? 6.301 2.562 -11.102 1 95.38 4 ILE B C 1
ATOM 1349 O O . ILE B 1 4 ? 6.246 2.861 -9.906 1 95.38 4 ILE B O 1
ATOM 1353 N N . PRO B 1 5 ? 6.09 3.396 -12.039 1 96.06 5 PRO B N 1
ATOM 1354 C CA . PRO B 1 5 ? 5.586 4.723 -11.68 1 96.06 5 PRO B CA 1
ATOM 1355 C C . PRO B 1 5 ? 4.137 4.691 -11.195 1 96.06 5 PRO B C 1
ATOM 1357 O O . PRO B 1 5 ? 3.258 4.199 -11.906 1 96.06 5 PRO B O 1
ATOM 1360 N N . ILE B 1 6 ? 3.852 5.129 -10.062 1 96.88 6 ILE B N 1
ATOM 1361 C CA . ILE B 1 6 ? 2.5 5.191 -9.523 1 96.88 6 ILE B CA 1
ATOM 1362 C C . ILE B 1 6 ? 2.072 6.648 -9.359 1 96.88 6 ILE B C 1
ATOM 1364 O O . ILE B 1 6 ? 2.77 7.438 -8.719 1 96.88 6 ILE B O 1
ATOM 1368 N N . PRO B 1 7 ? 1.055 7.02 -10.008 1 96.69 7 PRO B N 1
ATOM 1369 C CA . PRO B 1 7 ? 0.55 8.375 -9.766 1 96.69 7 PRO B CA 1
ATOM 1370 C C . PRO B 1 7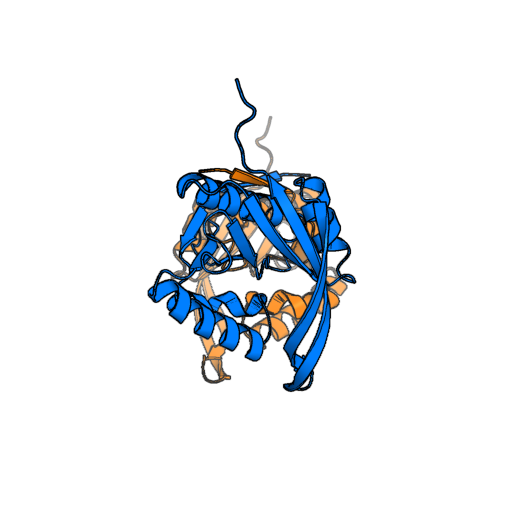 ? -0.137 8.516 -8.406 1 96.69 7 PRO B C 1
ATOM 1372 O O . PRO B 1 7 ? -0.973 7.688 -8.047 1 96.69 7 PRO B O 1
ATOM 1375 N N . PHE B 1 8 ? 0.229 9.453 -7.656 1 97.38 8 PHE B N 1
ATOM 1376 C CA . PHE B 1 8 ? -0.401 9.742 -6.375 1 97.38 8 PHE B CA 1
ATOM 1377 C C . PHE B 1 8 ? -1.091 11.102 -6.402 1 97.38 8 PHE B C 1
ATOM 1379 O O . PHE B 1 8 ? -0.613 12.031 -7.055 1 97.38 8 PHE B O 1
ATOM 1386 N N . THR B 1 9 ? -2.158 11.141 -5.711 1 97.25 9 THR B N 1
ATOM 1387 C CA . THR B 1 9 ? -2.867 12.406 -5.531 1 97.25 9 THR B CA 1
ATOM 1388 C C . THR B 1 9 ? -3.041 12.719 -4.047 1 97.25 9 THR B C 1
ATOM 1390 O O . THR B 1 9 ? -2.893 11.836 -3.199 1 97.25 9 THR B O 1
ATOM 1393 N N . ILE B 1 10 ? -3.238 13.938 -3.729 1 98 10 ILE B N 1
ATOM 1394 C CA . ILE B 1 10 ? -3.566 14.391 -2.379 1 98 10 ILE B CA 1
ATOM 1395 C C . ILE B 1 10 ? -4.965 15 -2.365 1 98 10 ILE B C 1
ATOM 1397 O O . ILE B 1 10 ? -5.293 15.836 -3.211 1 98 10 ILE B O 1
ATOM 1401 N N . ARG B 1 11 ? -5.758 14.578 -1.521 1 98 11 ARG B N 1
ATOM 1402 C CA . ARG B 1 11 ? -7.105 15.117 -1.333 1 98 11 ARG B CA 1
ATOM 1403 C C . ARG B 1 11 ? -7.453 15.211 0.149 1 98 11 ARG B C 1
ATOM 1405 O O . ARG B 1 11 ? -6.707 14.727 1.001 1 98 11 ARG B O 1
ATOM 1412 N N . PRO B 1 12 ? -8.539 15.883 0.485 1 98.56 12 PRO B N 1
ATOM 1413 C CA . PRO B 1 12 ? -8.938 15.898 1.893 1 98.56 12 PRO B CA 1
ATOM 1414 C C . PRO B 1 12 ? -9.289 14.508 2.422 1 98.56 12 PRO B C 1
ATOM 1416 O O . PRO B 1 12 ? -9.891 13.703 1.705 1 98.56 12 PRO B O 1
ATOM 1419 N N . LEU B 1 13 ? -8.836 14.242 3.629 1 98.75 13 LEU B N 1
ATOM 1420 C CA . LEU B 1 13 ? -9.281 13.039 4.328 1 98.75 13 LEU B CA 1
ATOM 1421 C C . LEU B 1 13 ? -10.711 13.203 4.836 1 98.75 13 LEU B C 1
ATOM 1423 O O . LEU B 1 13 ? -11.07 14.266 5.352 1 98.75 13 LEU B O 1
ATOM 1427 N N . THR B 1 14 ? -11.523 12.25 4.68 1 97.88 14 THR B N 1
ATOM 1428 C CA . THR B 1 14 ? -12.891 12.289 5.191 1 97.88 14 THR B CA 1
ATOM 1429 C C . THR B 1 14 ? -13.141 11.133 6.16 1 97.88 14 THR B C 1
ATOM 1431 O O . THR B 1 14 ? -12.352 10.188 6.223 1 97.88 14 THR B O 1
ATOM 1434 N N . THR B 1 15 ? -14.234 11.242 6.844 1 97.69 15 THR B N 1
ATOM 1435 C CA . THR B 1 15 ? -14.602 10.195 7.789 1 97.69 15 THR B CA 1
ATOM 1436 C C . THR B 1 15 ? -14.844 8.875 7.062 1 97.69 15 THR B C 1
ATOM 1438 O O . THR B 1 15 ? -14.547 7.805 7.602 1 97.69 15 THR B O 1
ATOM 1441 N N . ASP B 1 16 ? -15.227 8.93 5.836 1 97.62 16 ASP B N 1
ATOM 1442 C CA . ASP B 1 16 ? -15.523 7.73 5.059 1 97.62 16 ASP B CA 1
ATOM 1443 C C . ASP B 1 16 ? -14.242 6.973 4.719 1 97.62 16 ASP B C 1
ATOM 1445 O O . ASP B 1 16 ? -14.289 5.805 4.324 1 97.62 16 ASP B O 1
ATOM 1449 N N . ASP B 1 17 ? -13.086 7.574 4.902 1 98.38 17 ASP B N 1
ATOM 1450 C CA . ASP B 1 17 ? -11.805 6.949 4.594 1 98.38 17 ASP B CA 1
ATOM 1451 C C . ASP B 1 17 ? -11.3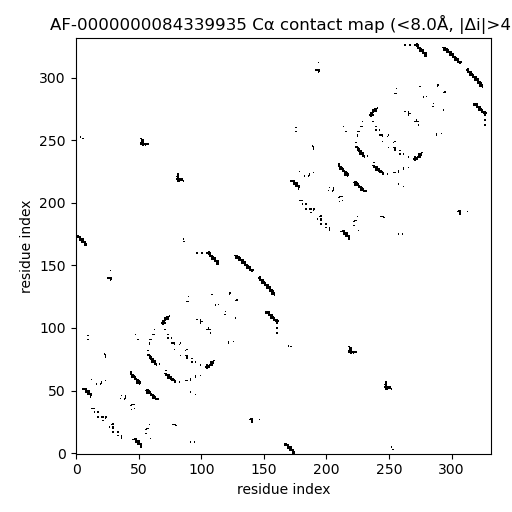36 6.062 5.746 1 98.38 17 ASP B C 1
ATOM 1453 O O . ASP B 1 17 ? -10.484 5.191 5.559 1 98.38 17 ASP B O 1
ATOM 1457 N N . LEU B 1 18 ? -11.852 6.277 6.914 1 97.88 18 LEU B N 1
ATOM 1458 C CA . LEU B 1 18 ? -11.25 5.777 8.141 1 97.88 18 LEU B CA 1
ATOM 1459 C C . LEU B 1 18 ? -11.25 4.254 8.172 1 97.88 18 LEU B C 1
ATOM 1461 O O . LEU B 1 18 ? -10.289 3.635 8.625 1 97.88 18 LEU B O 1
ATOM 1465 N N . PRO B 1 19 ? -12.305 3.584 7.594 1 96.19 19 PRO B N 1
ATOM 1466 C CA . PRO B 1 19 ? -12.273 2.119 7.59 1 96.19 19 PRO B CA 1
ATOM 1467 C C . PRO B 1 19 ? -11.078 1.557 6.824 1 96.19 19 PRO B C 1
ATOM 1469 O O . PRO B 1 19 ? -10.586 0.474 7.148 1 96.19 19 PRO B O 1
ATOM 1472 N N . SER B 1 20 ? -10.555 2.281 5.867 1 97.12 20 SER B N 1
ATOM 1473 C CA . SER B 1 20 ? -9.438 1.806 5.055 1 97.12 20 SER B CA 1
ATOM 1474 C C . SER B 1 20 ? -8.102 2.285 5.613 1 97.12 20 SER B C 1
ATOM 1476 O O . SER B 1 20 ? -7.043 1.982 5.055 1 97.12 20 SER B O 1
ATOM 1478 N N . CYS B 1 21 ? -8.102 2.969 6.746 1 98 21 CYS B N 1
ATOM 1479 C CA . CYS B 1 21 ? -6.887 3.572 7.277 1 98 21 CYS B CA 1
ATOM 1480 C C . CYS B 1 21 ? -6.41 2.838 8.523 1 98 21 CYS B C 1
ATOM 1482 O O . CYS B 1 21 ? -5.652 3.389 9.328 1 98 21 CYS B O 1
ATOM 1484 N N . THR B 1 22 ? -6.852 1.598 8.648 1 95.56 22 THR B N 1
ATOM 1485 C CA . THR B 1 22 ? -6.496 0.837 9.836 1 95.56 22 THR B CA 1
ATOM 1486 C C . THR B 1 22 ? -4.988 0.602 9.898 1 95.56 22 THR B C 1
ATOM 1488 O O . THR B 1 22 ? -4.445 0.31 10.969 1 95.56 22 THR B O 1
ATOM 1491 N N . TRP B 1 23 ? -4.305 0.745 8.805 1 96.12 23 TRP B N 1
ATOM 1492 C CA . TRP B 1 23 ? -2.854 0.599 8.742 1 96.12 23 TRP B CA 1
ATOM 1493 C C . TRP B 1 23 ? -2.164 1.727 9.508 1 96.12 23 TRP B C 1
ATOM 1495 O O . TRP B 1 23 ? -0.985 1.619 9.852 1 96.12 23 TRP B O 1
ATOM 1505 N N . SER B 1 24 ? -2.775 2.832 9.766 1 96.62 24 SER B N 1
ATOM 1506 C CA . SER B 1 24 ? -2.16 4.059 10.273 1 96.62 24 SER B CA 1
ATOM 1507 C C . SER B 1 24 ? -1.975 4 11.781 1 96.62 24 SER B C 1
ATOM 1509 O O . SER B 1 24 ? -1.264 4.828 12.359 1 96.62 24 SER B O 1
ATOM 1511 N N . GLY B 1 25 ? -2.609 3.008 12.43 1 93.44 25 GLY B N 1
ATOM 1512 C CA . GLY B 1 25 ? -2.455 2.881 13.867 1 93.44 25 GLY B CA 1
ATOM 1513 C C . GLY B 1 25 ? -3.547 2.051 14.516 1 93.44 25 GLY B C 1
ATOM 1514 O O . GLY B 1 25 ? -4.258 1.312 13.836 1 93.44 25 GLY B O 1
ATOM 1515 N N . THR B 1 26 ? -3.66 2.086 15.844 1 92.31 26 THR B N 1
ATOM 1516 C CA . THR B 1 26 ? -4.633 1.351 16.641 1 92.31 26 THR B CA 1
ATOM 1517 C C . THR B 1 26 ? -6.008 2.008 16.562 1 92.31 26 THR B C 1
ATOM 1519 O O . THR B 1 26 ? -6.145 3.109 16.031 1 92.31 26 THR B O 1
ATOM 1522 N N . PRO B 1 27 ? -6.988 1.31 17.094 1 91.81 27 PRO B N 1
ATOM 1523 C CA . PRO B 1 27 ? -8.305 1.94 17.188 1 91.81 27 PRO B CA 1
ATOM 1524 C C . PRO B 1 27 ? -8.273 3.262 17.953 1 91.81 27 PRO B C 1
ATOM 1526 O O . PRO B 1 27 ? -8.992 4.203 17.578 1 91.81 27 PRO B O 1
ATOM 1529 N N . THR B 1 28 ? -7.43 3.373 18.922 1 92.69 28 THR B N 1
ATOM 1530 C CA . THR B 1 28 ? -7.277 4.617 19.672 1 92.69 28 THR B CA 1
ATOM 1531 C C . THR B 1 28 ? -6.754 5.73 18.766 1 92.69 28 THR B C 1
ATOM 1533 O O . THR B 1 28 ? -7.254 6.855 18.812 1 92.69 28 THR B O 1
ATOM 1536 N N . HIS B 1 29 ? -5.797 5.402 17.969 1 93.19 29 HIS B N 1
ATOM 1537 C CA . HIS B 1 29 ? -5.27 6.367 17.016 1 93.19 29 HIS B CA 1
ATOM 1538 C C . HIS B 1 29 ? -6.355 6.828 16.047 1 93.19 29 HIS B C 1
ATOM 1540 O O . HIS B 1 29 ? -6.496 8.031 15.797 1 93.19 29 HIS B O 1
ATOM 1546 N N . LEU B 1 30 ? -7.148 5.941 15.57 1 95.25 30 LEU B N 1
ATOM 1547 C CA . LEU B 1 30 ? -8.18 6.281 14.594 1 95.25 30 LEU B CA 1
ATOM 1548 C C . LEU B 1 30 ? -9.273 7.129 15.234 1 95.25 30 LEU B C 1
ATOM 1550 O O . LEU B 1 30 ? -9.875 7.98 14.578 1 95.25 30 LEU B O 1
ATOM 1554 N N . ARG B 1 31 ? -9.484 6.914 16.531 1 94 31 ARG B N 1
ATOM 1555 C CA . ARG B 1 31 ? -10.398 7.793 17.266 1 94 31 ARG B CA 1
ATOM 1556 C C . ARG B 1 31 ? -9.859 9.219 17.312 1 94 31 ARG B C 1
ATOM 1558 O O . ARG B 1 31 ? -10.617 10.18 17.172 1 94 31 ARG B O 1
ATOM 1565 N N . TYR B 1 32 ? -8.602 9.312 17.5 1 94.19 32 TYR B N 1
ATOM 1566 C CA . TYR B 1 32 ? -7.961 10.617 17.469 1 94.19 32 TYR B CA 1
ATOM 1567 C C . TYR B 1 32 ? -8.094 11.266 16.109 1 94.19 32 TYR B C 1
ATOM 1569 O O . TYR B 1 32 ? -8.445 12.445 16 1 94.19 32 TYR B O 1
ATOM 1577 N N . VAL B 1 33 ? -7.875 10.484 15.07 1 97.25 33 VAL B N 1
ATOM 1578 C CA . VAL B 1 33 ? -8 10.977 13.703 1 97.25 33 VAL B CA 1
ATOM 1579 C C . VAL B 1 33 ? -9.422 11.484 13.469 1 97.25 33 VAL B C 1
ATOM 1581 O O . VAL B 1 33 ? -9.617 12.578 12.922 1 97.25 33 VAL B O 1
ATOM 1584 N N . ARG B 1 34 ? -10.375 10.766 13.938 1 96.94 34 ARG B N 1
ATOM 1585 C CA . ARG B 1 34 ? -11.773 11.156 13.797 1 96.94 34 ARG B CA 1
ATOM 1586 C C . ARG B 1 34 ? -12.047 12.484 14.492 1 96.94 34 ARG B C 1
ATOM 1588 O O . ARG B 1 34 ? -12.758 13.344 13.961 1 96.94 34 ARG B O 1
ATOM 1595 N N . ALA B 1 35 ? -11.5 12.625 15.641 1 95.88 35 ALA B N 1
ATOM 1596 C CA . ALA B 1 35 ? -11.664 13.875 16.375 1 95.88 35 ALA B CA 1
ATOM 1597 C C . ALA B 1 35 ? -11.047 15.047 15.617 1 95.88 35 ALA B C 1
ATOM 1599 O O . ALA B 1 35 ? -11.625 16.141 15.562 1 95.88 35 ALA B O 1
ATOM 1600 N N . GLU B 1 36 ? -9.867 14.797 15.086 1 96.88 36 GLU B N 1
ATOM 1601 C CA . GLU B 1 36 ? -9.203 15.844 14.32 1 96.88 36 GLU B CA 1
ATOM 1602 C C . GLU B 1 36 ? -10 16.219 13.07 1 96.88 36 GLU B C 1
ATOM 1604 O O . GLU B 1 36 ? -9.992 17.359 12.641 1 96.88 36 GLU B O 1
ATOM 1609 N N . LEU B 1 37 ? -10.758 15.273 12.492 1 98.19 37 LEU B N 1
ATOM 1610 C CA . LEU B 1 37 ? -11.562 15.555 11.312 1 98.19 37 LEU B CA 1
ATOM 1611 C C . LEU B 1 37 ? -12.672 16.547 11.633 1 98.19 37 LEU B C 1
ATOM 1613 O O . LEU B 1 37 ? -13.094 17.312 10.766 1 98.19 37 LEU B O 1
ATOM 1617 N N . ALA B 1 38 ? -13.125 16.578 12.891 1 97.62 38 ALA B N 1
ATOM 1618 C CA . ALA B 1 38 ? -14.07 17.609 13.32 1 97.62 38 ALA B CA 1
ATOM 1619 C C . ALA B 1 38 ? -13.43 19 13.258 1 97.62 38 ALA B C 1
ATOM 1621 O O . ALA B 1 38 ? -14.094 19.984 12.906 1 97.62 38 ALA B O 1
ATOM 1622 N N . ARG B 1 39 ? -12.188 19.078 13.617 1 97.62 39 ARG B N 1
ATOM 1623 C CA . ARG B 1 39 ? -11.445 20.328 13.5 1 97.62 39 ARG B CA 1
ATOM 1624 C C . ARG B 1 39 ? -11.289 20.734 12.039 1 97.62 39 ARG B C 1
ATOM 1626 O O . ARG B 1 39 ? -11.32 21.922 11.719 1 97.62 39 ARG B O 1
ATOM 1633 N N . ALA B 1 40 ? -11.094 19.766 11.18 1 98 40 ALA B N 1
ATOM 1634 C CA . ALA B 1 40 ? -11.016 20.031 9.75 1 98 40 ALA B CA 1
ATOM 1635 C C . ALA B 1 40 ? -12.32 20.641 9.234 1 98 40 ALA B C 1
ATOM 1637 O O . ALA B 1 40 ? -12.297 21.594 8.453 1 98 40 ALA B O 1
ATOM 1638 N N . ASP B 1 41 ? -13.422 20.125 9.703 1 96.69 41 ASP B N 1
ATOM 1639 C CA . ASP B 1 41 ? -14.742 20.609 9.312 1 96.69 41 ASP B CA 1
ATOM 1640 C C . ASP B 1 41 ? -14.914 22.078 9.703 1 96.69 41 ASP B C 1
ATOM 1642 O O . ASP B 1 41 ? -15.617 22.828 9.016 1 96.69 41 ASP B O 1
ATOM 1646 N N . ARG B 1 42 ? -14.211 22.438 10.742 1 97.19 42 ARG B N 1
ATOM 1647 C CA . ARG B 1 42 ? -14.312 23.812 11.242 1 97.19 42 ARG B CA 1
ATOM 1648 C C . ARG B 1 42 ? -13.281 24.719 10.578 1 97.19 42 ARG B C 1
ATOM 1650 O O . ARG B 1 42 ? -13.172 25.891 10.914 1 97.19 42 ARG B O 1
ATOM 1657 N N . GLY B 1 43 ? -12.445 24.203 9.758 1 96.56 43 GLY B N 1
ATOM 1658 C CA . GLY B 1 43 ? -11.453 24.984 9.039 1 96.56 43 GLY B CA 1
ATOM 1659 C C . GLY B 1 43 ? -10.188 25.25 9.844 1 96.56 43 GLY B C 1
ATOM 1660 O O . GLY B 1 43 ? -9.352 26.047 9.453 1 96.56 43 GLY B O 1
ATOM 1661 N N . GLU B 1 44 ? -10.086 24.531 10.969 1 98 44 GLU B N 1
ATOM 1662 C CA . GLU B 1 44 ? -8.945 24.719 11.867 1 98 44 GLU B CA 1
ATOM 1663 C C . GLU B 1 44 ? -7.715 23.984 11.352 1 98 44 GLU B C 1
ATOM 1665 O O . GLU B 1 44 ? -6.582 24.391 11.617 1 98 44 GLU B O 1
ATOM 1670 N N . ILE B 1 45 ? -8 22.891 10.648 1 98.44 45 ILE B N 1
ATOM 1671 C CA . ILE B 1 45 ? -6.91 22.109 10.07 1 98.44 45 ILE B CA 1
ATOM 1672 C C . ILE B 1 45 ? -7.258 21.703 8.641 1 98.44 45 ILE B C 1
ATOM 1674 O O . ILE B 1 45 ? -8.422 21.766 8.242 1 98.44 45 ILE B O 1
ATOM 1678 N N . ASP B 1 46 ? -6.242 21.438 7.832 1 98.44 46 ASP B N 1
ATOM 1679 C CA . ASP B 1 46 ? -6.367 20.688 6.59 1 98.44 46 ASP B CA 1
ATOM 1680 C C . ASP B 1 46 ? -5.812 19.266 6.746 1 98.44 46 ASP B C 1
ATOM 1682 O O . ASP B 1 46 ? -4.613 19.078 6.949 1 98.44 46 ASP B O 1
ATOM 1686 N N . TYR B 1 47 ? -6.699 18.281 6.699 1 98.75 47 TYR B N 1
ATOM 1687 C CA . TYR B 1 47 ? -6.254 16.891 6.789 1 98.75 47 TYR B CA 1
ATOM 1688 C C . TYR B 1 47 ? -6.07 16.281 5.402 1 98.75 47 TYR B C 1
ATOM 1690 O O . TYR B 1 47 ? -7.012 16.25 4.605 1 98.75 47 TYR B O 1
ATOM 1698 N N . LEU B 1 48 ? -4.871 15.797 5.09 1 98.75 48 LEU B N 1
ATOM 1699 C CA . LEU B 1 48 ? -4.473 15.352 3.76 1 98.75 48 LEU B CA 1
ATOM 1700 C C . LEU B 1 48 ? -4.438 13.828 3.686 1 98.75 48 LEU B C 1
ATOM 1702 O O . LEU B 1 48 ? -3.967 13.172 4.613 1 98.75 48 LEU B O 1
ATOM 1706 N N . ALA B 1 49 ? -4.984 13.297 2.65 1 98.81 49 ALA B N 1
ATOM 1707 C CA . ALA B 1 49 ? -4.883 11.891 2.279 1 98.81 49 ALA B CA 1
ATOM 1708 C C . ALA B 1 49 ? -4.078 11.711 0.995 1 98.81 49 ALA B C 1
ATOM 1710 O O . ALA B 1 49 ? -4.395 12.32 -0.029 1 98.81 49 ALA B O 1
ATOM 1711 N N . LEU B 1 50 ? -3.02 10.984 1.103 1 98.69 50 LEU B N 1
ATOM 1712 C CA . LEU B 1 50 ? -2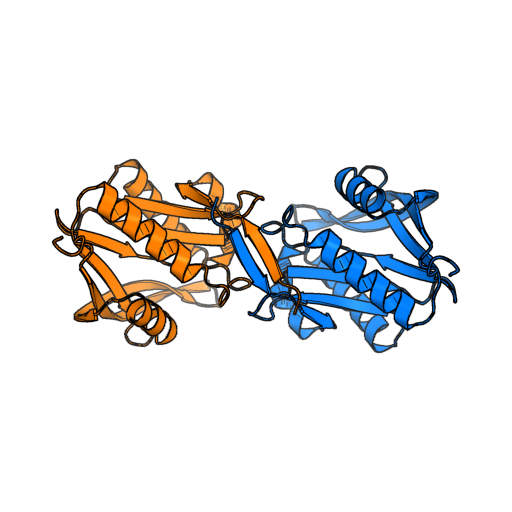.232 10.594 -0.06 1 98.69 50 LEU B CA 1
ATOM 1713 C C . LEU B 1 50 ? -2.77 9.305 -0.671 1 98.69 50 LEU B C 1
ATOM 1715 O O . LEU B 1 50 ? -2.807 8.266 -0.007 1 98.69 50 LEU B O 1
ATOM 1719 N N . CYS B 1 51 ? -3.205 9.367 -1.953 1 98.5 51 CYS B N 1
ATOM 1720 C CA . CYS B 1 51 ? -3.936 8.234 -2.523 1 98.5 51 CYS B CA 1
ATOM 1721 C C . CYS B 1 51 ? -3.338 7.824 -3.863 1 98.5 51 CYS B C 1
ATOM 1723 O O . CYS B 1 51 ? -3.08 8.672 -4.723 1 98.5 51 CYS B O 1
ATOM 1725 N N . PRO B 1 52 ? -3.096 6.461 -4.016 1 98.06 52 PRO B N 1
ATOM 1726 C CA . PRO B 1 52 ? -2.865 5.938 -5.363 1 98.06 52 PRO B CA 1
ATOM 1727 C C . PRO B 1 52 ? -4.145 5.859 -6.191 1 98.06 52 PRO B C 1
ATOM 1729 O O . PRO B 1 52 ? -5.188 6.363 -5.773 1 98.06 52 PRO B O 1
ATOM 1732 N N . PRO B 1 53 ? -4.09 5.301 -7.367 1 97.38 53 PRO B N 1
ATOM 1733 C CA . PRO B 1 53 ? -5.238 5.309 -8.273 1 97.38 53 PRO B CA 1
ATOM 1734 C C . PRO B 1 53 ? -6.48 4.668 -7.66 1 97.38 53 PRO B C 1
ATOM 1736 O O . PRO B 1 53 ? -7.605 4.992 -8.047 1 97.38 53 PRO B O 1
ATOM 1739 N N . SER B 1 54 ? -6.367 3.807 -6.688 1 97.5 54 SER B N 1
ATOM 1740 C CA . SER B 1 54 ? -7.496 3.154 -6.027 1 97.5 54 SER B CA 1
ATOM 1741 C C . SER B 1 54 ? -8.32 4.156 -5.223 1 97.5 54 SER B C 1
ATOM 1743 O O . SER B 1 54 ? -9.438 3.854 -4.809 1 97.5 54 SER B O 1
ATOM 1745 N N . ASP B 1 55 ? -7.691 5.273 -4.871 1 98.19 55 ASP B N 1
ATOM 1746 C CA . ASP B 1 55 ? -8.266 6.352 -4.078 1 98.19 55 ASP B CA 1
ATOM 1747 C C . ASP B 1 55 ? -8.344 5.969 -2.602 1 98.19 55 ASP B C 1
ATOM 1749 O O . ASP B 1 55 ? -9.055 6.605 -1.823 1 98.19 55 ASP B O 1
ATOM 1753 N N . LEU B 1 56 ? -7.734 4.848 -2.207 1 98.5 56 LEU B N 1
ATOM 1754 C CA . LEU B 1 56 ? -7.578 4.488 -0.801 1 98.5 56 LEU B CA 1
ATOM 1755 C C . LEU B 1 56 ? -6.332 5.133 -0.208 1 98.5 56 LEU B C 1
ATOM 1757 O O . LEU B 1 56 ? -5.234 4.996 -0.754 1 98.5 56 LEU B O 1
ATOM 1761 N N . PRO B 1 57 ? -6.516 5.781 0.909 1 98.75 57 PRO B N 1
ATOM 1762 C CA . PRO B 1 57 ? -5.363 6.492 1.472 1 98.75 57 PRO B CA 1
ATOM 1763 C C . PRO B 1 57 ? -4.23 5.551 1.878 1 98.75 57 PRO B C 1
ATOM 1765 O O . PRO B 1 57 ? -4.48 4.496 2.467 1 98.75 57 PRO B O 1
ATOM 1768 N N . VAL B 1 58 ? -2.971 5.98 1.522 1 98.75 58 VAL B N 1
ATOM 1769 C CA . VAL B 1 58 ? -1.789 5.242 1.951 1 98.75 58 VAL B CA 1
ATOM 1770 C C . VAL B 1 58 ? -0.854 6.164 2.729 1 98.75 58 VAL B C 1
ATOM 1772 O O . VAL B 1 58 ? 0.233 5.754 3.141 1 98.75 58 VAL B O 1
ATOM 1775 N N . GLY B 1 59 ? -1.188 7.332 2.93 1 98.75 59 GLY B N 1
ATOM 1776 C CA . GLY B 1 59 ? -0.508 8.336 3.734 1 98.75 59 GLY B CA 1
ATOM 1777 C C . GLY B 1 59 ? -1.44 9.414 4.262 1 98.75 59 GLY B C 1
ATOM 1778 O O . GLY B 1 59 ? -2.42 9.766 3.602 1 98.75 59 GLY B O 1
ATOM 1779 N N . LEU B 1 60 ? -1.114 9.891 5.422 1 98.75 60 LEU B N 1
ATOM 1780 C CA . LEU B 1 60 ? -1.925 10.914 6.062 1 98.75 60 LEU B CA 1
ATOM 1781 C C . LEU B 1 60 ? -1.042 11.977 6.715 1 98.75 60 LEU B C 1
ATOM 1783 O O . LEU B 1 60 ? 0.049 11.664 7.199 1 98.75 60 LEU B O 1
ATOM 1787 N N . ALA B 1 61 ? -1.482 13.164 6.773 1 98.62 61 ALA B N 1
ATOM 1788 C CA . ALA B 1 61 ? -0.945 14.266 7.574 1 98.62 61 ALA B CA 1
ATOM 1789 C C . ALA B 1 61 ? -1.947 15.414 7.676 1 98.62 61 ALA B C 1
ATOM 1791 O O . ALA B 1 61 ? -2.879 15.5 6.875 1 98.62 61 ALA B O 1
ATOM 1792 N N . TYR B 1 62 ? -1.782 16.188 8.656 1 98.62 62 TYR B N 1
ATOM 1793 C CA . TYR B 1 62 ? -2.613 17.375 8.609 1 98.62 62 TYR B CA 1
ATOM 1794 C C . TYR B 1 62 ? -1.783 18.625 8.883 1 98.62 62 TYR B C 1
ATOM 1796 O O . TYR B 1 62 ? -0.637 18.531 9.328 1 98.62 62 TYR B O 1
ATOM 1804 N N . ILE B 1 63 ? -2.248 19.734 8.5 1 98.75 63 ILE B N 1
ATOM 1805 C CA . ILE B 1 63 ? -1.714 21.062 8.781 1 98.75 63 ILE B CA 1
ATOM 1806 C C . ILE B 1 63 ? -2.602 21.781 9.797 1 98.75 63 ILE B C 1
ATOM 1808 O O . ILE B 1 63 ? -3.811 21.906 9.594 1 98.75 63 ILE B O 1
ATOM 1812 N N . ASP B 1 64 ? -2.084 22.188 10.891 1 98.62 64 ASP B N 1
ATOM 1813 C CA . ASP B 1 64 ? -2.787 22.953 11.914 1 98.62 64 ASP B CA 1
ATOM 1814 C C . ASP B 1 64 ? -2.58 24.453 11.703 1 98.62 64 ASP B C 1
ATOM 1816 O O . ASP B 1 64 ? -1.443 24.938 11.656 1 98.62 64 ASP B O 1
ATOM 1820 N N . TRP B 1 65 ? -3.619 25.188 11.562 1 98 65 TRP B N 1
ATOM 1821 C CA . TRP B 1 65 ? -3.572 26.609 11.25 1 98 65 TRP B CA 1
ATOM 1822 C C . TRP B 1 65 ? -3.705 27.453 12.516 1 98 65 TRP B C 1
ATOM 1824 O O . TRP B 1 65 ? -3.598 28.672 12.469 1 98 65 TRP B O 1
ATOM 1834 N N . THR B 1 66 ? -3.852 26.891 13.633 1 96.69 66 THR B N 1
ATOM 1835 C CA . THR B 1 66 ? -4.359 27.609 14.797 1 96.69 66 THR B CA 1
ATOM 1836 C C . THR B 1 66 ? -3.209 28.094 15.672 1 96.69 66 THR B C 1
ATOM 1838 O O . THR B 1 66 ? -3.41 28.922 16.562 1 96.69 66 THR B O 1
ATOM 1841 N N . ASP B 1 67 ? -2.039 27.609 15.469 1 90.31 67 ASP B N 1
ATOM 1842 C CA . ASP B 1 67 ? -0.925 27.953 16.359 1 90.31 67 ASP B CA 1
ATOM 1843 C C . ASP B 1 67 ? -0.496 29.406 16.172 1 90.31 67 ASP B C 1
ATOM 1845 O O . ASP B 1 67 ? -0.289 30.125 17.156 1 90.31 67 ASP B O 1
ATOM 1849 N N . ASP B 1 68 ? -0.29 29.828 14.992 1 90.06 68 ASP B N 1
ATOM 1850 C CA . ASP B 1 68 ? 0.198 31.156 14.625 1 90.06 68 ASP B CA 1
ATOM 1851 C C . ASP B 1 68 ? -0.298 31.562 13.242 1 90.06 68 ASP B C 1
ATOM 1853 O O . ASP B 1 68 ? -0.41 30.719 12.344 1 90.06 68 ASP B O 1
ATOM 1857 N N . GLU B 1 69 ? -0.478 32.844 13.055 1 92 69 GLU B N 1
ATOM 1858 C CA . GLU B 1 69 ? -1.028 33.344 11.797 1 92 69 GLU B CA 1
ATOM 1859 C C . GLU B 1 69 ? -0.042 33.188 10.648 1 92 69 GLU B C 1
ATOM 1861 O O . GLU B 1 69 ? -0.444 33.094 9.484 1 92 69 GLU B O 1
ATOM 1866 N N . ASP B 1 70 ? 1.165 33.094 10.961 1 95.38 70 ASP B N 1
ATOM 1867 C CA . ASP B 1 70 ? 2.166 33.031 9.906 1 95.38 70 ASP B CA 1
ATOM 1868 C C . ASP B 1 70 ? 2.711 31.594 9.758 1 95.38 70 ASP B C 1
ATOM 1870 O O . ASP B 1 70 ? 3.637 31.359 8.977 1 95.38 70 ASP B O 1
ATOM 1874 N N . VAL B 1 71 ? 2.119 30.703 10.531 1 97.44 71 VAL B N 1
ATOM 1875 C CA . VAL B 1 71 ? 2.707 29.375 10.617 1 97.44 71 VAL B CA 1
ATOM 1876 C C . VAL B 1 71 ? 1.666 28.328 10.234 1 97.44 71 VAL B C 1
ATOM 1878 O O . VAL B 1 71 ? 0.491 28.453 10.586 1 97.44 71 VAL B O 1
ATOM 1881 N N . GLY B 1 72 ? 2.012 27.391 9.43 1 98.56 72 GLY B N 1
ATOM 1882 C CA . GLY B 1 72 ? 1.32 26.109 9.336 1 98.56 72 GLY B CA 1
ATOM 1883 C C . GLY B 1 72 ? 2.059 24.984 10.023 1 98.56 72 GLY B C 1
ATOM 1884 O O . GLY B 1 72 ? 3.215 24.703 9.703 1 98.56 72 GLY B O 1
ATOM 1885 N N . THR B 1 73 ? 1.422 24.359 11.023 1 98.75 73 THR B N 1
ATOM 1886 C CA . THR B 1 73 ? 2.059 23.266 11.75 1 98.75 73 THR B CA 1
ATOM 1887 C C . THR B 1 73 ? 1.651 21.922 11.164 1 98.75 73 THR B C 1
ATOM 1889 O O . THR B 1 73 ? 0.467 21.578 11.141 1 98.75 73 THR B O 1
ATOM 1892 N N . ILE B 1 74 ? 2.627 21.172 10.656 1 98.75 74 ILE B N 1
ATOM 1893 C CA . ILE B 1 74 ? 2.391 19.844 10.086 1 98.75 74 ILE B CA 1
ATOM 1894 C C . ILE B 1 74 ? 2.406 18.797 11.195 1 98.75 74 ILE B C 1
ATOM 1896 O O . ILE B 1 74 ? 3.283 18.812 12.062 1 98.75 74 ILE B O 1
ATOM 1900 N N . ALA B 1 75 ? 1.429 17.891 11.195 1 97.69 75 ALA B N 1
ATOM 1901 C CA . ALA B 1 75 ? 1.344 16.891 12.25 1 97.69 75 ALA B CA 1
ATOM 1902 C C . ALA B 1 75 ? 0.821 15.562 11.703 1 97.69 75 ALA B C 1
ATOM 1904 O O . ALA B 1 75 ? 0.27 15.516 10.594 1 97.69 75 ALA B O 1
ATOM 1905 N N . GLN B 1 76 ? 1.113 14.445 12.422 1 96.69 76 GLN B N 1
ATOM 1906 C CA . GLN B 1 76 ? 0.583 13.102 12.219 1 96.69 76 GLN B CA 1
ATOM 1907 C C . GLN B 1 76 ? 0.951 12.578 10.836 1 96.69 76 GLN B C 1
ATOM 1909 O O . GLN B 1 76 ? 0.11 12.008 10.133 1 96.69 76 GLN B O 1
ATOM 1914 N N . LEU B 1 77 ? 2.119 12.883 10.438 1 97.44 77 LEU B N 1
ATOM 1915 C CA . LEU B 1 77 ? 2.605 12.289 9.195 1 97.44 77 LEU B CA 1
ATOM 1916 C C . LEU B 1 77 ? 2.715 10.773 9.328 1 97.44 77 LEU B C 1
ATOM 1918 O O . LEU B 1 77 ? 3.48 10.266 10.148 1 97.44 77 LEU B O 1
ATOM 1922 N N . THR B 1 78 ? 1.95 10.055 8.594 1 97.56 78 THR B N 1
ATOM 1923 C CA . THR B 1 78 ? 1.948 8.594 8.617 1 97.56 78 THR B CA 1
ATOM 1924 C C . THR B 1 78 ? 1.88 8.031 7.203 1 97.56 78 THR B C 1
ATOM 1926 O O . THR B 1 78 ? 1.127 8.531 6.363 1 97.56 78 THR B O 1
ATOM 1929 N N . ILE B 1 79 ? 2.695 7.098 6.914 1 98.31 79 ILE B N 1
ATOM 1930 C CA . ILE B 1 79 ? 2.727 6.402 5.633 1 98.31 79 ILE B CA 1
ATOM 1931 C C . ILE B 1 79 ? 2.449 4.914 5.848 1 98.31 79 ILE B C 1
ATOM 1933 O O . ILE B 1 79 ? 2.924 4.32 6.816 1 98.31 79 ILE B O 1
ATOM 1937 N N . HIS B 1 80 ? 1.651 4.34 5.004 1 98.62 80 HIS B N 1
ATOM 1938 C CA . HIS B 1 80 ? 1.425 2.898 5.047 1 98.62 80 HIS B CA 1
ATOM 1939 C C . HIS B 1 80 ? 2.74 2.139 5.18 1 98.62 80 HIS B C 1
ATOM 1941 O O . HIS B 1 80 ? 3.676 2.369 4.41 1 98.62 80 HIS B O 1
ATOM 1947 N N . PRO B 1 81 ? 2.809 1.183 6.098 1 97.62 81 PRO B N 1
ATOM 1948 C CA . PRO B 1 81 ? 4.082 0.513 6.363 1 97.62 81 PRO B CA 1
ATOM 1949 C C . PRO B 1 81 ? 4.695 -0.111 5.113 1 97.62 81 PRO B C 1
ATOM 1951 O O . PRO B 1 81 ? 5.906 -0.004 4.895 1 97.62 81 PRO B O 1
ATOM 1954 N N . ALA B 1 82 ? 3.922 -0.64 4.273 1 97.94 82 ALA B N 1
ATOM 1955 C CA . ALA B 1 82 ? 4.43 -1.323 3.084 1 97.94 82 ALA B CA 1
ATOM 1956 C C . ALA B 1 82 ? 5.027 -0.33 2.092 1 97.94 82 ALA B C 1
ATOM 1958 O O . ALA B 1 82 ? 5.773 -0.716 1.19 1 97.94 82 ALA B O 1
ATOM 1959 N N . LEU B 1 83 ? 4.703 0.894 2.234 1 98.12 83 LEU B N 1
ATOM 1960 C CA . LEU B 1 83 ? 5.125 1.87 1.237 1 98.12 83 LEU B CA 1
ATOM 1961 C C . LEU B 1 83 ? 6.098 2.879 1.841 1 98.12 83 LEU B C 1
ATOM 1963 O O . LEU B 1 83 ? 6.312 3.955 1.278 1 98.12 83 LEU B O 1
ATOM 1967 N N . ARG B 1 84 ? 6.609 2.561 3.02 1 97.12 84 ARG B N 1
ATOM 1968 C CA . ARG B 1 84 ? 7.68 3.375 3.586 1 97.12 84 ARG B CA 1
ATOM 1969 C C . ARG B 1 84 ? 8.984 3.182 2.816 1 97.12 84 ARG B C 1
ATOM 1971 O O . ARG B 1 84 ? 9.18 2.152 2.164 1 97.12 84 ARG B O 1
ATOM 1978 N N . GLY B 1 85 ? 9.742 4.234 2.77 1 95.06 85 GLY B N 1
ATOM 1979 C CA . GLY B 1 85 ? 11.008 4.18 2.062 1 95.06 85 GLY B CA 1
ATOM 1980 C C . GLY B 1 85 ? 10.875 4.422 0.57 1 95.06 85 GLY B C 1
ATOM 1981 O O . GLY B 1 85 ? 11.812 4.191 -0.19 1 95.06 85 GLY B O 1
ATOM 1982 N N . CYS B 1 86 ? 9.719 4.91 0.151 1 95.81 86 CYS B N 1
ATOM 1983 C CA . CYS B 1 86 ? 9.43 5.117 -1.266 1 95.81 86 CYS B CA 1
ATOM 1984 C C . CYS B 1 86 ? 9.391 6.602 -1.602 1 95.81 86 CYS B C 1
ATOM 1986 O O . CYS B 1 86 ? 9.078 6.977 -2.734 1 95.81 86 CYS B O 1
ATOM 1988 N N . GLY B 1 87 ? 9.648 7.445 -0.62 1 95.81 87 GLY B N 1
ATOM 1989 C CA . GLY B 1 87 ? 9.625 8.875 -0.862 1 95.81 87 GLY B CA 1
ATOM 1990 C C . GLY B 1 87 ? 8.258 9.5 -0.646 1 95.81 87 GLY B C 1
ATOM 1991 O O . GLY B 1 87 ? 8.07 10.695 -0.859 1 95.81 87 GLY B O 1
ATOM 1992 N N . LEU B 1 88 ? 7.324 8.773 -0.152 1 97.44 88 LEU B N 1
ATOM 1993 C CA . LEU B 1 88 ? 5.957 9.266 -0.013 1 97.44 88 LEU B CA 1
ATOM 1994 C C . LEU B 1 88 ? 5.855 10.273 1.125 1 97.44 88 LEU B C 1
ATOM 1996 O O . LEU B 1 88 ? 5.051 11.211 1.062 1 97.44 88 LEU B O 1
ATOM 2000 N N . GLY B 1 89 ? 6.695 10.047 2.135 1 97.75 89 GLY B N 1
ATOM 2001 C CA . GLY B 1 89 ? 6.746 11.039 3.197 1 97.75 89 GLY B CA 1
ATOM 2002 C C . GLY B 1 89 ? 7.188 12.406 2.715 1 97.75 89 GLY B C 1
ATOM 2003 O O . GLY B 1 89 ? 6.574 13.422 3.061 1 97.75 89 GLY B O 1
ATOM 2004 N N . THR B 1 90 ? 8.227 12.406 1.953 1 97.62 90 THR B N 1
ATOM 2005 C CA . THR B 1 90 ? 8.719 13.641 1.35 1 97.62 90 THR B CA 1
ATOM 2006 C C . THR B 1 90 ? 7.633 14.305 0.504 1 97.62 90 THR B C 1
ATOM 2008 O O . THR B 1 90 ? 7.395 15.508 0.621 1 97.62 90 THR B O 1
ATOM 2011 N N . PHE B 1 91 ? 7 13.523 -0.291 1 97.56 91 PHE B N 1
ATOM 2012 C CA . PHE B 1 91 ? 5.945 14.008 -1.172 1 97.56 91 PHE B CA 1
ATOM 2013 C C . PHE B 1 91 ? 4.828 14.656 -0.368 1 97.56 91 PHE B C 1
ATOM 2015 O O . PHE B 1 91 ? 4.367 15.75 -0.708 1 97.56 91 PHE B O 1
ATOM 2022 N N . LEU B 1 92 ? 4.414 14.023 0.693 1 98 92 LEU B N 1
ATOM 2023 C CA . LEU B 1 92 ? 3.305 14.492 1.52 1 98 92 LEU B CA 1
ATOM 2024 C C . LEU B 1 92 ? 3.676 15.781 2.25 1 98 92 LEU B C 1
ATOM 2026 O O . LEU B 1 92 ? 2.875 16.719 2.314 1 98 92 LEU B O 1
ATOM 2030 N N . VAL B 1 93 ? 4.895 15.867 2.801 1 98.5 93 VAL B N 1
ATOM 2031 C CA . VAL B 1 93 ? 5.352 17.078 3.484 1 98.5 93 VAL B CA 1
ATOM 2032 C C . VAL B 1 93 ? 5.434 18.234 2.492 1 98.5 93 VAL B C 1
ATOM 2034 O O . VAL B 1 93 ? 4.996 19.344 2.791 1 98.5 93 VAL B O 1
ATOM 2037 N N . ARG B 1 94 ? 5.93 17.984 1.301 1 97.81 94 ARG B N 1
ATOM 2038 C CA . ARG B 1 94 ? 6.023 19.031 0.286 1 97.81 94 ARG B CA 1
ATOM 2039 C C . ARG B 1 94 ? 4.637 19.516 -0.122 1 97.81 94 ARG B C 1
ATOM 2041 O O . ARG B 1 94 ? 4.441 20.719 -0.361 1 97.81 94 ARG B O 1
ATOM 2048 N N . ALA B 1 95 ? 3.74 18.594 -0.23 1 97.69 95 ALA B N 1
ATOM 2049 C CA . ALA B 1 95 ? 2.363 18.984 -0.529 1 97.69 95 ALA B CA 1
ATOM 2050 C C . ALA B 1 95 ? 1.795 19.875 0.571 1 97.69 95 ALA B C 1
ATOM 2052 O O . ALA B 1 95 ? 1.095 20.859 0.289 1 97.69 95 ALA B O 1
ATOM 2053 N N . ALA B 1 96 ? 2.074 19.5 1.85 1 98.5 96 ALA B N 1
ATOM 2054 C CA . ALA B 1 96 ? 1.655 20.328 2.977 1 98.5 96 ALA B CA 1
ATOM 2055 C C . ALA B 1 96 ? 2.281 21.719 2.9 1 98.5 96 ALA B C 1
ATOM 2057 O O . ALA B 1 96 ? 1.602 22.719 3.107 1 98.5 96 ALA B O 1
ATOM 2058 N N . GLU B 1 97 ? 3.57 21.766 2.58 1 98.31 97 GLU B N 1
ATOM 2059 C CA . GLU B 1 97 ? 4.27 23.031 2.439 1 98.31 97 GLU B CA 1
ATOM 2060 C C . GLU B 1 97 ? 3.621 23.906 1.363 1 98.31 97 GLU B C 1
ATOM 2062 O O . GLU B 1 97 ? 3.488 25.125 1.534 1 98.31 97 GLU B O 1
ATOM 2067 N N . GLU B 1 98 ? 3.281 23.312 0.268 1 97.25 98 GLU B N 1
ATOM 2068 C CA . GLU B 1 98 ? 2.637 24.047 -0.817 1 97.25 98 GLU B CA 1
ATOM 2069 C C . GLU B 1 98 ? 1.314 24.656 -0.36 1 97.25 98 GLU B C 1
ATOM 2071 O O . GLU B 1 98 ? 0.983 25.781 -0.734 1 97.25 98 GLU B O 1
ATOM 2076 N N . ARG B 1 99 ? 0.602 23.969 0.428 1 97.81 99 ARG B N 1
ATOM 2077 C CA . ARG B 1 99 ? -0.659 24.469 0.954 1 97.81 99 ARG B CA 1
ATOM 2078 C C . ARG B 1 99 ? -0.418 25.609 1.937 1 97.81 99 ARG B C 1
ATOM 2080 O O . ARG B 1 99 ? -1.18 26.578 1.969 1 97.81 99 ARG B O 1
ATOM 2087 N N . ILE B 1 100 ? 0.57 25.438 2.736 1 98.12 100 ILE B N 1
ATOM 2088 C CA . ILE B 1 100 ? 0.93 26.5 3.676 1 98.12 100 ILE B CA 1
ATOM 2089 C C . ILE B 1 100 ? 1.291 27.766 2.91 1 98.12 100 ILE B C 1
ATOM 2091 O O . ILE B 1 100 ? 0.807 28.859 3.234 1 98.12 100 ILE B O 1
ATOM 2095 N N . ARG B 1 101 ? 2.086 27.625 1.843 1 96.94 101 ARG B N 1
ATOM 2096 C CA . ARG B 1 101 ? 2.453 28.75 0.995 1 96.94 101 ARG B CA 1
ATOM 2097 C C . ARG B 1 101 ? 1.222 29.375 0.342 1 96.94 101 ARG B C 1
ATOM 2099 O O . ARG B 1 101 ? 1.115 30.594 0.239 1 96.94 101 ARG B O 1
ATOM 2106 N N . ALA B 1 102 ? 0.354 28.547 -0.091 1 96.12 102 ALA B N 1
ATOM 2107 C CA . ALA B 1 102 ? -0.846 29 -0.785 1 96.12 102 ALA B CA 1
ATOM 2108 C C . ALA B 1 102 ? -1.701 29.891 0.123 1 96.12 102 ALA B C 1
ATOM 2110 O O . ALA B 1 102 ? -2.439 30.75 -0.356 1 96.12 102 ALA B O 1
ATOM 2111 N N . ARG B 1 103 ? -1.59 29.656 1.436 1 95.56 103 ARG B N 1
ATOM 2112 C CA . ARG B 1 103 ? -2.311 30.484 2.396 1 95.56 103 ARG B CA 1
ATOM 2113 C C . ARG B 1 103 ? -1.469 31.688 2.832 1 95.56 103 ARG B C 1
ATOM 2115 O O . ARG B 1 103 ? -1.782 32.344 3.826 1 95.56 103 ARG B O 1
ATOM 2122 N N . ARG B 1 104 ? -0.333 31.844 2.176 1 94.44 104 ARG B N 1
ATOM 2123 C CA . ARG B 1 104 ? 0.562 32.969 2.369 1 94.44 104 ARG B CA 1
ATOM 2124 C C . ARG B 1 104 ? 1.19 32.969 3.76 1 94.44 104 ARG B C 1
ATOM 2126 O O . ARG B 1 104 ? 1.411 34 4.367 1 94.44 104 ARG B O 1
ATOM 2133 N N . ARG B 1 105 ? 1.338 31.797 4.207 1 95.69 105 ARG B N 1
ATOM 2134 C CA . ARG B 1 105 ? 2.102 31.641 5.438 1 95.69 105 ARG B CA 1
ATOM 2135 C C . ARG B 1 105 ? 3.574 31.375 5.141 1 95.69 105 ARG B C 1
ATOM 2137 O O . ARG B 1 105 ? 3.906 30.688 4.176 1 95.69 105 ARG B O 1
ATOM 2144 N N . ASN B 1 106 ? 4.457 31.875 6.035 1 94.69 106 ASN B N 1
ATOM 2145 C CA . ASN B 1 106 ? 5.867 31.969 5.672 1 94.69 106 ASN B CA 1
ATOM 2146 C C . ASN B 1 106 ? 6.699 30.906 6.391 1 94.69 106 ASN B C 1
ATOM 2148 O O . ASN B 1 106 ? 7.91 30.812 6.18 1 94.69 106 ASN B O 1
ATOM 2152 N N . ARG B 1 107 ? 6.027 30.156 7.238 1 97.62 107 ARG B N 1
ATOM 2153 C CA . ARG B 1 107 ? 6.785 29.188 8.023 1 97.62 107 ARG B CA 1
ATOM 2154 C C . ARG B 1 107 ? 6 27.891 8.211 1 97.62 107 ARG B C 1
ATOM 2156 O O . ARG B 1 107 ? 4.793 27.922 8.453 1 97.62 107 ARG B O 1
ATOM 2163 N N . ALA B 1 108 ? 6.676 26.812 8.078 1 98.69 108 ALA B N 1
ATOM 2164 C CA . ALA B 1 108 ? 6.164 25.5 8.484 1 98.69 108 ALA B CA 1
ATOM 2165 C C . ALA B 1 108 ? 6.844 25.016 9.766 1 98.69 108 ALA B C 1
ATOM 2167 O O . ALA B 1 108 ? 8.055 25.188 9.93 1 98.69 108 ALA B O 1
ATOM 2168 N N . GLU B 1 109 ? 6.109 24.516 10.648 1 98.75 109 GLU B N 1
ATOM 2169 C CA . GLU B 1 109 ? 6.641 23.953 11.883 1 98.75 109 GLU B CA 1
ATOM 2170 C C . GLU B 1 109 ? 6.105 22.547 12.133 1 98.75 109 GLU B C 1
ATOM 2172 O O . GLU B 1 109 ? 5.133 22.125 11.508 1 98.75 109 GLU B O 1
ATOM 2177 N N . LEU B 1 110 ? 6.754 21.812 12.961 1 98.62 110 LEU B N 1
ATOM 2178 C CA . LEU B 1 110 ? 6.312 20.5 13.391 1 98.62 110 LEU B CA 1
ATOM 2179 C C . LEU B 1 110 ? 6.973 20.109 14.711 1 98.62 110 LEU B C 1
ATOM 2181 O O . LEU B 1 110 ? 7.895 20.781 15.172 1 98.62 110 LEU B O 1
ATOM 2185 N N . ALA B 1 111 ? 6.441 19.156 15.305 1 98.31 111 ALA B N 1
ATOM 2186 C CA . ALA B 1 111 ? 7.012 18.516 16.484 1 98.31 111 ALA B CA 1
ATOM 2187 C C . ALA B 1 111 ? 7.211 17.016 16.266 1 98.31 111 ALA B C 1
ATOM 2189 O O . ALA B 1 111 ? 6.34 16.344 15.703 1 98.31 111 ALA B O 1
ATOM 2190 N N . VAL B 1 112 ? 8.352 16.547 16.641 1 98.31 112 VAL B N 1
ATOM 2191 C CA . VAL B 1 112 ? 8.672 15.133 16.453 1 98.31 112 VAL B CA 1
ATOM 2192 C C . VAL B 1 112 ? 9.367 14.578 17.688 1 98.31 112 VAL B C 1
ATOM 2194 O O . VAL B 1 112 ? 10.18 15.273 18.312 1 98.31 112 VAL B O 1
ATOM 2197 N N . GLU B 1 113 ? 8.969 13.359 18.062 1 97.75 113 GLU B N 1
ATOM 2198 C CA . GLU B 1 113 ? 9.625 12.766 19.234 1 97.75 113 GLU B CA 1
ATOM 2199 C C . GLU B 1 113 ? 11.148 12.773 19.062 1 97.75 113 GLU B C 1
ATOM 2201 O O . GLU B 1 113 ? 11.664 12.391 18.016 1 97.75 113 GLU B O 1
ATOM 2206 N N . THR B 1 114 ? 11.789 13.141 20.094 1 97.25 114 THR B N 1
ATOM 2207 C CA . THR B 1 114 ? 13.242 13.25 20.047 1 97.25 114 THR B CA 1
ATOM 2208 C C . THR B 1 114 ? 13.883 11.898 19.719 1 97.25 114 THR B C 1
ATOM 2210 O O . THR B 1 114 ? 14.938 11.844 19.094 1 97.25 114 THR B O 1
ATOM 2213 N N . THR B 1 115 ? 13.195 10.828 20.047 1 96.62 115 THR B N 1
ATOM 2214 C CA . THR B 1 115 ? 13.727 9.484 19.844 1 96.62 115 THR B CA 1
ATOM 2215 C C . THR B 1 115 ? 13.414 8.977 18.453 1 96.62 115 THR B C 1
ATOM 2217 O O . THR B 1 115 ? 13.906 7.918 18.047 1 96.62 115 THR B O 1
ATOM 2220 N N . ASN B 1 116 ? 12.578 9.672 17.734 1 96.56 116 ASN B N 1
ATOM 2221 C CA . ASN B 1 116 ? 12.219 9.258 16.375 1 96.56 116 ASN B CA 1
ATOM 2222 C C . ASN B 1 116 ? 13.25 9.711 15.352 1 96.56 116 ASN B C 1
ATOM 2224 O O . ASN B 1 116 ? 13.023 10.664 14.609 1 96.56 116 ASN B O 1
ATOM 2228 N N . ARG B 1 117 ? 14.258 9 15.234 1 95.12 117 ARG B N 1
ATOM 2229 C CA . ARG B 1 117 ? 15.406 9.375 14.422 1 95.12 117 ARG B CA 1
ATOM 2230 C C . ARG B 1 117 ? 15.055 9.367 12.938 1 95.12 117 ARG B C 1
ATOM 2232 O O . ARG B 1 117 ? 15.531 10.211 12.172 1 95.12 117 ARG B O 1
ATOM 2239 N N . ARG B 1 118 ? 14.227 8.453 12.555 1 93.88 118 ARG B N 1
ATOM 2240 C CA . ARG B 1 118 ? 13.852 8.328 11.148 1 93.88 118 ARG B CA 1
ATOM 2241 C C . ARG B 1 118 ? 13.086 9.562 10.68 1 93.88 118 ARG B C 1
ATOM 2243 O O . ARG B 1 118 ? 13.391 10.133 9.633 1 93.88 118 ARG B O 1
ATOM 2250 N N . ALA B 1 119 ? 12.125 9.922 11.453 1 96.44 119 ALA B N 1
ATOM 2251 C CA . ALA B 1 119 ? 11.336 11.109 11.102 1 96.44 119 ALA B CA 1
ATOM 2252 C C . ALA B 1 119 ? 12.203 12.367 11.133 1 96.44 119 ALA B C 1
ATOM 2254 O O . ALA B 1 119 ? 12.109 13.211 10.234 1 96.44 119 ALA B O 1
ATOM 2255 N N . ARG B 1 120 ? 13.008 12.492 12.141 1 96.75 120 ARG B N 1
ATOM 2256 C CA . ARG B 1 120 ? 13.875 13.656 12.242 1 96.75 120 ARG B CA 1
ATOM 2257 C C . ARG B 1 120 ? 14.797 13.766 11.039 1 96.75 120 ARG B C 1
ATOM 2259 O O . ARG B 1 120 ? 15.016 14.859 10.508 1 96.75 120 ARG B O 1
ATOM 2266 N N . ALA B 1 121 ? 15.375 12.672 10.641 1 96.88 121 ALA B N 1
ATOM 2267 C CA . ALA B 1 121 ? 16.234 12.656 9.461 1 96.88 121 ALA B CA 1
ATOM 2268 C C . ALA B 1 121 ? 15.492 13.148 8.227 1 96.88 121 ALA B C 1
ATOM 2270 O O . ALA B 1 121 ? 16.047 13.883 7.41 1 96.88 121 ALA B O 1
ATOM 2271 N N . LEU B 1 122 ? 14.289 12.742 8.039 1 97.44 122 LEU B N 1
ATOM 2272 C CA . LEU B 1 122 ? 13.445 13.203 6.941 1 97.44 122 LEU B CA 1
ATOM 2273 C C . LEU B 1 122 ? 13.305 14.719 6.965 1 97.44 122 LEU B C 1
ATOM 2275 O O . LEU B 1 122 ? 13.531 15.391 5.953 1 97.44 122 LEU B O 1
A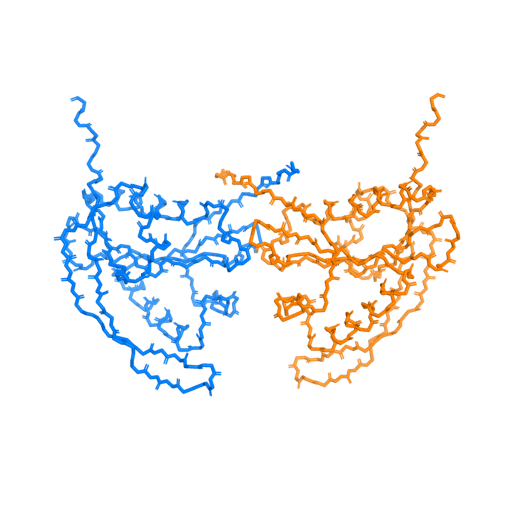TOM 2279 N N . TYR B 1 123 ? 12.914 15.219 8.133 1 98.56 123 TYR B N 1
ATOM 2280 C CA . TYR B 1 123 ? 12.656 16.656 8.242 1 98.56 123 TYR B CA 1
ATOM 2281 C C . TYR B 1 123 ? 13.938 17.453 8.055 1 98.56 123 TYR B C 1
ATOM 2283 O O . TYR B 1 123 ? 13.93 18.516 7.426 1 98.56 123 TYR B O 1
ATOM 2291 N N . ASP B 1 124 ? 15.055 16.891 8.609 1 98.06 124 ASP B N 1
ATOM 2292 C CA . ASP B 1 124 ? 16.359 17.516 8.375 1 98.06 124 ASP B CA 1
ATOM 2293 C C . ASP B 1 124 ? 16.656 17.625 6.887 1 98.06 124 ASP B C 1
ATOM 2295 O O . ASP B 1 124 ? 17.047 18.688 6.395 1 98.06 124 ASP B O 1
ATOM 2299 N N . ARG B 1 125 ? 16.469 16.578 6.18 1 97.88 125 ARG B N 1
ATOM 2300 C CA . ARG B 1 125 ? 16.734 16.531 4.746 1 97.88 125 ARG B CA 1
ATOM 2301 C C . ARG B 1 125 ? 15.844 17.516 3.986 1 97.88 125 ARG B C 1
ATOM 2303 O O . ARG B 1 125 ? 16.25 18.078 2.969 1 97.88 125 ARG B O 1
ATOM 2310 N N . LEU B 1 126 ? 14.672 17.781 4.504 1 98.12 126 LEU B N 1
ATOM 2311 C CA . LEU B 1 126 ? 13.703 18.641 3.842 1 98.12 126 LEU B CA 1
ATOM 2312 C C . LEU B 1 126 ? 13.938 20.094 4.215 1 98.12 126 LEU B C 1
ATOM 2314 O O . LEU B 1 126 ? 13.211 20.984 3.758 1 98.12 126 LEU B O 1
ATOM 2318 N N . GLY B 1 127 ? 14.891 20.328 5.117 1 98.25 127 GLY B N 1
ATOM 2319 C CA . GLY B 1 127 ? 15.289 21.703 5.391 1 98.25 127 GLY B CA 1
ATOM 2320 C C . GLY B 1 127 ? 14.742 22.234 6.703 1 98.25 127 GLY B C 1
ATOM 2321 O O . GLY B 1 127 ? 14.859 23.422 6.996 1 98.25 127 GLY B O 1
ATOM 2322 N N . TYR B 1 128 ? 14.133 21.359 7.512 1 98.81 128 TYR B N 1
ATOM 2323 C CA . TYR B 1 128 ? 13.688 21.766 8.836 1 98.81 128 TYR B CA 1
ATOM 2324 C C . TYR B 1 128 ? 14.859 21.812 9.812 1 98.81 128 TYR B C 1
ATOM 2326 O O . TYR B 1 128 ? 15.797 21.031 9.711 1 98.81 128 TYR B O 1
ATOM 2334 N N . ARG B 1 129 ? 14.727 22.75 10.75 1 98.44 129 ARG B N 1
ATOM 2335 C CA . ARG B 1 129 ? 15.766 22.891 11.766 1 98.44 129 ARG B CA 1
ATOM 2336 C C . ARG B 1 129 ? 15.156 22.938 13.164 1 98.44 129 ARG B C 1
ATOM 2338 O O . ARG B 1 129 ? 14.125 23.562 13.375 1 98.44 129 ARG B O 1
ATOM 2345 N N . ALA B 1 130 ? 15.852 22.25 14.047 1 98.25 130 ALA B N 1
ATOM 2346 C CA . ALA B 1 130 ? 15.406 22.25 15.438 1 98.25 130 ALA B CA 1
ATOM 2347 C C . ALA B 1 130 ? 15.531 23.641 16.047 1 98.25 130 ALA B C 1
ATOM 2349 O O . ALA B 1 130 ? 16.516 24.328 15.828 1 98.25 130 ALA B O 1
ATOM 2350 N N . TYR B 1 131 ? 14.516 24.016 16.797 1 97.94 131 TYR B N 1
ATOM 2351 C CA . TYR B 1 131 ? 14.602 25.328 17.406 1 97.94 131 TYR B CA 1
ATOM 2352 C C . TYR B 1 131 ? 14.156 25.281 18.875 1 97.94 131 TYR B C 1
ATOM 2354 O O . TYR B 1 131 ? 14.141 26.297 19.562 1 97.94 131 TYR B O 1
ATOM 2362 N N . GLY B 1 132 ? 13.68 24.156 19.328 1 97.81 132 GLY B N 1
ATOM 2363 C CA . GLY B 1 132 ? 13.25 24 20.719 1 97.81 132 GLY B CA 1
ATOM 2364 C C . GLY B 1 132 ? 12.781 22.594 21.047 1 97.81 132 GLY B C 1
ATOM 2365 O O . GLY B 1 132 ? 12.953 21.672 20.25 1 97.81 132 GLY B O 1
ATOM 2366 N N . GLU B 1 133 ? 12.383 22.438 22.297 1 98 133 GLU B N 1
ATOM 2367 C CA . GLU B 1 133 ? 11.82 21.188 22.781 1 98 133 GLU B CA 1
ATOM 2368 C C . GLU B 1 133 ? 10.586 21.438 23.641 1 98 133 GLU B C 1
ATOM 2370 O O . GLU B 1 133 ? 10.43 22.516 24.219 1 98 133 GLU B O 1
ATOM 2375 N N . THR B 1 134 ? 9.766 20.531 23.656 1 97.62 134 THR B N 1
ATOM 2376 C CA . THR B 1 134 ? 8.609 20.562 24.547 1 97.62 134 THR B CA 1
ATOM 2377 C C . THR B 1 134 ? 8.211 19.141 24.969 1 97.62 134 THR B C 1
ATOM 2379 O O . THR B 1 134 ? 8.805 18.172 24.5 1 97.62 134 THR B O 1
ATOM 2382 N N . ARG B 1 135 ? 7.352 19.078 25.938 1 97.62 135 ARG B N 1
ATOM 2383 C CA . ARG B 1 135 ? 6.797 17.797 26.375 1 97.62 135 ARG B CA 1
ATOM 2384 C C . ARG B 1 135 ? 5.371 17.625 25.875 1 97.62 135 ARG B C 1
ATOM 2386 O O . ARG B 1 135 ? 4.617 18.594 25.766 1 97.62 135 ARG B O 1
ATOM 2393 N N . ALA B 1 136 ? 5.09 16.469 25.469 1 96.31 136 ALA B N 1
ATOM 2394 C CA . ALA B 1 136 ? 3.729 16.141 25.062 1 96.31 136 ALA B CA 1
ATOM 2395 C C . ALA B 1 136 ? 3.309 14.781 25.609 1 96.31 136 ALA B C 1
ATOM 2397 O O . ALA B 1 136 ? 4.156 13.969 26 1 96.31 136 ALA B O 1
ATOM 2398 N N . ALA B 1 137 ? 2.004 14.68 25.797 1 95.38 137 ALA B N 1
ATOM 2399 C CA . ALA B 1 137 ? 1.421 13.422 26.25 1 95.38 137 ALA B CA 1
ATOM 2400 C C . ALA B 1 137 ? 0.13 13.109 25.5 1 95.38 137 ALA B C 1
ATOM 2402 O O . ALA B 1 137 ? -0.663 14.008 25.219 1 95.38 137 ALA B O 1
ATOM 2403 N N . TRP B 1 138 ? -0.014 11.852 25.141 1 93.44 138 TRP B N 1
ATOM 2404 C CA . TRP B 1 138 ? -1.241 11.414 24.484 1 93.44 138 TRP B CA 1
ATOM 2405 C C . TRP B 1 138 ? -1.555 9.961 24.828 1 93.44 138 TRP B C 1
ATOM 2407 O O . TRP B 1 138 ? -0.703 9.242 25.359 1 93.44 138 TRP B O 1
ATOM 2417 N N . ASP B 1 139 ? -2.746 9.562 24.578 1 92.62 139 ASP B N 1
ATOM 2418 C CA . ASP B 1 139 ? -3.156 8.188 24.828 1 92.62 139 ASP B CA 1
ATOM 2419 C C . ASP B 1 139 ? -2.693 7.262 23.703 1 92.62 139 ASP B C 1
ATOM 2421 O O . ASP B 1 139 ? -2.771 7.617 22.531 1 92.62 139 ASP B O 1
ATOM 2425 N N . THR B 1 140 ? -2.145 6.121 24.094 1 91.19 140 THR B N 1
ATOM 2426 C CA . THR B 1 140 ? -1.744 5.094 23.141 1 91.19 140 THR B CA 1
ATOM 2427 C C . THR B 1 140 ? -2.242 3.721 23.578 1 91.19 140 THR B C 1
ATOM 2429 O O . THR B 1 140 ? -2.541 3.514 24.766 1 91.19 140 THR B O 1
ATOM 2432 N N . GLU B 1 141 ? -2.439 2.883 22.641 1 93.12 141 GLU B N 1
ATOM 2433 C CA . GLU B 1 141 ? -2.922 1.534 22.922 1 93.12 141 GLU B CA 1
ATOM 2434 C C . GLU B 1 141 ? -1.793 0.512 22.812 1 93.12 141 GLU B C 1
ATOM 2436 O O . GLU B 1 141 ? -1.067 0.473 21.828 1 93.12 141 GLU B O 1
ATOM 2441 N N . THR B 1 142 ? -1.691 -0.279 23.875 1 90.56 142 THR B N 1
ATOM 2442 C CA . THR B 1 142 ? -0.684 -1.334 23.906 1 90.56 142 THR B CA 1
ATOM 2443 C C . THR B 1 142 ? -1.147 -2.545 23.094 1 90.56 142 THR B C 1
ATOM 2445 O O . THR B 1 142 ? -2.314 -2.629 22.719 1 90.56 142 THR B O 1
ATOM 2448 N N . PRO B 1 143 ? -0.221 -3.43 22.734 1 86.69 143 PRO B N 1
ATOM 2449 C CA . PRO B 1 143 ? -0.599 -4.598 21.938 1 86.69 143 PRO B CA 1
ATOM 2450 C C . PRO B 1 143 ? -1.719 -5.414 22.578 1 86.69 143 PRO B C 1
ATOM 2452 O O . PRO B 1 143 ? -2.494 -6.066 21.875 1 86.69 143 PRO B O 1
ATOM 2455 N N . ASP B 1 144 ? -1.798 -5.352 23.891 1 89.31 144 ASP B N 1
ATOM 2456 C CA . ASP B 1 144 ? -2.818 -6.125 24.594 1 89.31 144 ASP B CA 1
ATOM 2457 C C . ASP B 1 144 ? -4.141 -5.363 24.656 1 89.31 144 ASP B C 1
ATOM 2459 O O . ASP B 1 144 ? -5.09 -5.812 25.297 1 89.31 144 ASP B O 1
ATOM 2463 N N . GLY B 1 145 ? -4.176 -4.254 24.062 1 88.62 145 GLY B N 1
ATOM 2464 C CA . GLY B 1 145 ? -5.426 -3.529 23.906 1 88.62 145 GLY B CA 1
ATOM 2465 C C . GLY B 1 145 ? -5.66 -2.496 24.984 1 88.62 145 GLY B C 1
ATOM 2466 O O . GLY B 1 145 ? -6.691 -1.817 25 1 88.62 145 GLY B O 1
ATOM 2467 N N . ARG B 1 146 ? -4.703 -2.35 26 1 92.25 146 ARG B N 1
ATOM 2468 C CA . ARG B 1 146 ? -4.848 -1.383 27.094 1 92.25 146 ARG B CA 1
ATOM 2469 C C . ARG B 1 146 ? -4.426 0.012 26.641 1 92.25 146 ARG B C 1
ATOM 2471 O O . ARG B 1 146 ? -3.434 0.164 25.922 1 92.25 146 ARG B O 1
ATOM 2478 N N . VAL B 1 147 ? -5.223 0.989 26.969 1 93.81 147 VAL B N 1
ATOM 2479 C CA . VAL B 1 147 ? -4.895 2.377 26.672 1 93.81 147 VAL B CA 1
ATOM 2480 C C . VAL B 1 147 ? -4.027 2.963 27.781 1 93.81 147 VAL B C 1
ATOM 2482 O O . VAL B 1 147 ? -4.406 2.934 28.953 1 93.81 147 VAL B O 1
ATOM 2485 N N . VAL B 1 148 ? -2.881 3.434 27.422 1 94.56 148 VAL B N 1
ATOM 2486 C CA . VAL B 1 148 ? -1.959 4.023 28.391 1 94.56 148 VAL B CA 1
ATOM 2487 C C . VAL B 1 148 ? -1.544 5.418 27.922 1 94.56 148 VAL B C 1
ATOM 2489 O O . VAL B 1 148 ? -1.632 5.73 26.734 1 94.56 148 VAL B O 1
ATOM 2492 N N . ARG B 1 149 ? -1.089 6.168 28.859 1 94.88 149 ARG B N 1
ATOM 2493 C CA . ARG B 1 149 ? -0.594 7.504 28.547 1 94.88 149 ARG B CA 1
ATOM 2494 C C . ARG B 1 149 ? 0.866 7.457 28.109 1 94.88 149 ARG B C 1
ATOM 2496 O O . ARG B 1 149 ? 1.713 6.898 28.812 1 94.88 149 ARG B O 1
ATOM 2503 N N . HIS B 1 150 ? 1.075 7.914 26.938 1 94.62 150 HIS B N 1
ATOM 2504 C CA . HIS B 1 150 ? 2.436 8.023 26.438 1 94.62 150 HIS B CA 1
ATOM 2505 C C . HIS B 1 150 ? 2.977 9.438 26.609 1 94.62 150 HIS B C 1
ATOM 2507 O O . HIS B 1 150 ? 2.326 10.414 26.219 1 94.62 150 HIS B O 1
ATOM 2513 N N . GLU B 1 151 ? 4.074 9.57 27.219 1 96.5 151 GLU B N 1
ATOM 2514 C CA . GLU B 1 151 ? 4.754 10.844 27.391 1 96.5 151 GLU B CA 1
ATOM 2515 C C . GLU B 1 151 ? 6.074 10.883 26.625 1 96.5 151 GLU B C 1
ATOM 2517 O O . GLU B 1 151 ? 6.812 9.898 26.609 1 96.5 151 GLU B O 1
ATOM 2522 N N . ALA B 1 152 ? 6.297 12.008 26.016 1 97 152 ALA B N 1
ATOM 2523 C CA . ALA B 1 152 ? 7.512 12.07 25.203 1 97 152 ALA B CA 1
ATOM 2524 C C . ALA B 1 152 ? 8.047 13.5 25.125 1 97 152 ALA B C 1
ATOM 2526 O O . ALA B 1 152 ? 7.293 14.461 25.25 1 97 152 ALA B O 1
ATOM 2527 N N . THR B 1 153 ? 9.336 13.594 25.047 1 98.31 153 THR B N 1
ATOM 2528 C CA . THR B 1 153 ? 9.969 14.852 24.688 1 98.31 153 THR B CA 1
ATOM 2529 C C . THR B 1 153 ? 9.922 15.07 23.172 1 98.31 153 THR B C 1
ATOM 2531 O O . THR B 1 153 ? 10.312 14.188 22.406 1 98.31 153 THR B O 1
ATOM 2534 N N . MET B 1 154 ? 9.461 16.266 22.859 1 98.31 154 MET B N 1
ATOM 2535 C CA . MET B 1 154 ? 9.297 16.578 21.453 1 98.31 154 MET B CA 1
ATOM 2536 C C . MET B 1 154 ? 10.352 17.594 21 1 98.31 154 MET B C 1
ATOM 2538 O O . MET B 1 154 ? 10.586 18.594 21.672 1 98.31 154 MET B O 1
ATOM 2542 N N . THR B 1 155 ? 10.984 17.297 19.922 1 98.56 155 THR B N 1
ATOM 2543 C CA . THR B 1 155 ? 11.797 18.297 19.234 1 98.56 155 THR B CA 1
ATOM 2544 C C . THR B 1 155 ? 10.945 19.156 18.312 1 98.56 155 THR B C 1
ATOM 2546 O O . THR B 1 155 ? 10.227 18.641 17.469 1 98.56 155 THR B O 1
ATOM 2549 N N . LEU B 1 156 ? 10.945 20.469 18.562 1 98.56 156 LEU B N 1
ATOM 2550 C CA . LEU B 1 156 ? 10.266 21.422 17.688 1 98.56 156 LEU B CA 1
ATOM 2551 C C . LEU B 1 156 ? 11.141 21.797 16.5 1 98.56 156 LEU B C 1
ATOM 2553 O O . LEU B 1 156 ? 12.305 22.156 16.688 1 98.56 156 LEU B O 1
ATOM 2557 N N . MET B 1 157 ? 10.609 21.656 15.312 1 98.81 157 MET B N 1
ATOM 2558 C CA . MET B 1 157 ? 11.367 21.984 14.117 1 98.81 157 MET B CA 1
ATOM 2559 C C . MET B 1 157 ? 10.602 22.969 13.227 1 98.81 157 MET B C 1
ATOM 2561 O O . MET B 1 157 ? 9.375 23 13.258 1 98.81 157 MET B O 1
ATOM 2565 N N . ARG B 1 158 ? 11.367 23.781 12.461 1 98.38 158 ARG B N 1
ATOM 2566 C CA . ARG B 1 158 ? 10.727 24.766 11.602 1 98.38 158 ARG B CA 1
ATOM 2567 C C . ARG B 1 158 ? 11.492 24.938 10.289 1 98.38 158 ARG B C 1
ATOM 2569 O O . ARG B 1 158 ? 12.68 24.594 10.211 1 98.38 158 ARG B O 1
ATOM 2576 N N . LYS B 1 159 ? 10.898 25.328 9.305 1 98.5 159 LYS B N 1
ATOM 2577 C CA . LYS B 1 159 ? 11.43 25.641 7.984 1 98.5 159 LYS B CA 1
ATOM 2578 C C . LYS B 1 159 ? 10.812 26.938 7.441 1 98.5 159 LYS B C 1
ATOM 2580 O O . LYS B 1 159 ? 9.594 27.094 7.465 1 98.5 159 LYS B O 1
ATOM 2585 N N . SER B 1 160 ? 11.641 27.875 7.004 1 97.88 160 SER B N 1
ATOM 2586 C CA . SER B 1 160 ? 11.148 29.047 6.309 1 97.88 160 SER B CA 1
ATOM 2587 C C . SER B 1 160 ? 10.625 28.703 4.918 1 97.88 160 SER B C 1
ATOM 2589 O O . SER B 1 160 ? 11.273 27.953 4.18 1 97.88 160 SER B O 1
ATOM 2591 N N . LEU B 1 161 ? 9.453 29.125 4.586 1 96.88 161 LEU B N 1
ATOM 2592 C CA . LEU B 1 161 ? 8.859 28.875 3.275 1 96.88 161 LEU B CA 1
ATOM 2593 C C . LEU B 1 161 ? 8.875 30.141 2.424 1 96.88 161 LEU B C 1
ATOM 2595 O O . LEU B 1 161 ? 8.188 30.219 1.4 1 96.88 161 LEU B O 1
ATOM 2599 N N . ARG B 1 162 ? 9.602 31.094 2.832 1 86.56 162 ARG B N 1
ATOM 2600 C CA . ARG B 1 162 ? 9.727 32.344 2.092 1 86.56 162 ARG B CA 1
ATOM 2601 C C . ARG B 1 162 ? 10.508 32.156 0.801 1 86.56 162 ARG B C 1
ATOM 2603 O O . ARG B 1 162 ? 11.461 31.359 0.764 1 86.56 162 ARG B O 1
ATOM 2610 N N . LEU B 1 163 ? 9.883 32.469 -0.456 1 70.75 163 LEU B N 1
ATOM 2611 C CA . LEU B 1 163 ? 10.625 32.469 -1.709 1 70.75 163 LEU B CA 1
ATOM 2612 C C . LEU B 1 163 ? 11.891 33.312 -1.597 1 70.75 163 LEU B C 1
ATOM 2614 O O . LEU B 1 163 ? 11.891 34.344 -0.917 1 70.75 163 LEU B O 1
ATOM 2618 N N . PRO B 1 164 ? 13.078 32.594 -1.993 1 57.16 164 PRO B N 1
ATOM 2619 C CA . PRO B 1 164 ? 14.273 33.438 -1.965 1 57.16 164 PRO B CA 1
ATOM 2620 C C . PRO B 1 164 ? 14.047 34.812 -2.609 1 57.16 164 PRO B C 1
ATOM 2622 O O . PRO B 1 164 ? 13.273 34.906 -3.561 1 57.16 164 PRO B O 1
ATOM 2625 N N . ALA B 1 165 ? 14.164 35.938 -1.898 1 50.56 165 ALA B N 1
ATOM 2626 C CA . ALA B 1 165 ? 14.148 37.25 -2.531 1 50.56 165 ALA B CA 1
ATOM 2627 C C . ALA B 1 165 ? 14.852 37.219 -3.883 1 50.56 165 ALA B C 1
ATOM 2629 O O . ALA B 1 165 ? 15.922 36.625 -4.016 1 50.56 165 ALA B O 1
ATOM 2630 N N . ARG B 1 166 ? 14.039 37.344 -5.055 1 40.78 166 ARG B N 1
ATOM 2631 C CA . ARG B 1 166 ? 14.781 37.656 -6.277 1 40.78 166 ARG B CA 1
ATOM 2632 C C . ARG B 1 166 ? 15.75 38.812 -6.055 1 40.78 166 ARG B C 1
ATOM 2634 O O . ARG B 1 166 ? 15.484 39.688 -5.262 1 40.78 166 ARG B O 1
#